Protein AF-A0A839IMC5-F1 (afdb_monomer_lite)

Secondary structure (DSSP, 8-state):
----SSGGG------------S----TTS--HHHHHHHHHHHHHHHHH-HHHHTTTEEEEEETTTTEEEEEE-HHHHHHHTT-EEEEEEEETTT--EEEEEE-TT--HHHHHHHHHHHH-TTEEEEEEEEE--------TTSEEEEETT-SS-EEEEEEEETTEEEEEEEEEETTEEEEEEEETTEEEEEEEE---GGGTT---------SEE-GGG-EEEEE---TTT----EEE-SSSTT-EEE----

Radius of gyration: 22.49 Å; chains: 1; bounding box: 47×58×67 Å

Structure (mmCIF, N/CA/C/O backbone):
data_AF-A0A839IMC5-F1
#
_entry.id   AF-A0A839IMC5-F1
#
loop_
_atom_site.group_PDB
_atom_site.id
_atom_site.type_symbol
_atom_site.label_atom_id
_atom_site.label_alt_id
_atom_site.label_comp_id
_atom_site.label_asym_id
_atom_site.label_entity_id
_atom_site.label_seq_id
_atom_site.pdbx_PDB_ins_code
_atom_site.Cartn_x
_atom_site.Cartn_y
_atom_site.Cartn_z
_atom_site.occupancy
_atom_site.B_iso_or_equiv
_atom_site.auth_seq_id
_atom_site.auth_comp_id
_atom_site.auth_asym_id
_atom_site.auth_atom_id
_atom_site.pdbx_PDB_model_num
ATOM 1 N N . MET A 1 1 ? -22.308 -18.114 -29.300 1.00 33.62 1 MET A N 1
ATOM 2 C CA . MET A 1 1 ? -20.941 -1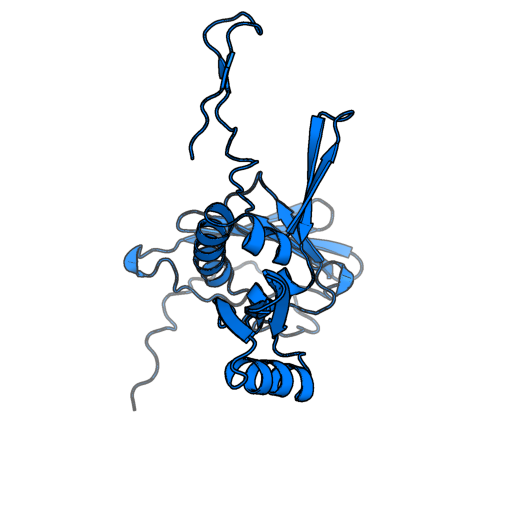8.238 -29.853 1.00 33.62 1 MET A CA 1
ATOM 3 C C . MET A 1 1 ? -20.652 -16.985 -30.654 1.00 33.62 1 MET A C 1
ATOM 5 O O . MET A 1 1 ? -21.381 -16.708 -31.593 1.00 33.62 1 MET A O 1
ATOM 9 N N . GLY A 1 2 ? -19.675 -16.196 -30.222 1.00 32.41 2 GLY A N 1
ATOM 10 C CA . GLY A 1 2 ? -19.349 -14.895 -30.806 1.00 32.41 2 GLY A CA 1
ATOM 11 C C . GLY A 1 2 ? -18.248 -14.230 -29.992 1.00 32.41 2 GLY A C 1
ATOM 12 O O . GLY A 1 2 ? -18.471 -13.192 -29.383 1.00 32.41 2 GLY A O 1
ATOM 13 N N . GLN A 1 3 ? -17.102 -14.908 -29.891 1.00 28.23 3 GLN A N 1
ATOM 14 C CA . GLN A 1 3 ? -15.867 -14.325 -29.379 1.00 28.23 3 GLN A CA 1
ATOM 15 C C . GLN A 1 3 ? -15.197 -13.482 -30.472 1.00 28.23 3 GLN A C 1
ATOM 17 O O . GLN A 1 3 ? -15.278 -13.811 -31.653 1.00 28.23 3 GLN A O 1
ATOM 22 N N . SER A 1 4 ? -14.453 -12.478 -30.009 1.00 32.91 4 SER A N 1
ATOM 23 C CA . SER A 1 4 ? -13.421 -11.709 -30.713 1.00 32.91 4 SER A CA 1
ATOM 24 C C . SER A 1 4 ? -13.867 -10.474 -31.507 1.00 32.91 4 SER A C 1
ATOM 26 O O . SER A 1 4 ? -14.148 -10.523 -32.700 1.00 32.91 4 SER A O 1
ATOM 28 N N . LYS A 1 5 ? -13.842 -9.328 -30.814 1.00 30.72 5 LYS A N 1
ATOM 29 C CA . LYS A 1 5 ? -13.652 -7.981 -31.389 1.00 30.72 5 LYS A CA 1
ATOM 30 C C . LYS A 1 5 ? -12.659 -7.131 -30.572 1.00 30.72 5 LYS A C 1
ATOM 32 O O . LYS A 1 5 ? -12.746 -5.911 -30.567 1.00 30.72 5 LYS A O 1
ATOM 37 N N . PHE A 1 6 ? -11.720 -7.770 -29.871 1.00 30.34 6 PHE A N 1
ATOM 38 C CA . PHE A 1 6 ? -10.707 -7.075 -29.057 1.00 30.34 6 PHE A CA 1
ATOM 39 C C . PHE A 1 6 ? -9.273 -7.192 -29.604 1.00 30.34 6 PHE A C 1
ATOM 41 O O . PHE A 1 6 ? -8.361 -6.608 -29.031 1.00 30.34 6 PHE A O 1
ATOM 48 N N . SER A 1 7 ? -9.061 -7.878 -30.733 1.00 31.58 7 SER A N 1
ATOM 49 C CA . SER A 1 7 ? -7.734 -8.042 -31.352 1.00 31.58 7 SER A CA 1
ATOM 50 C C . SER A 1 7 ? -7.239 -6.829 -32.151 1.00 31.58 7 SER A C 1
ATOM 52 O O . SER A 1 7 ? -6.056 -6.760 -32.464 1.00 31.58 7 SER A O 1
ATOM 54 N N . ASP A 1 8 ? -8.102 -5.859 -32.467 1.00 28.19 8 ASP A N 1
ATOM 55 C CA . ASP A 1 8 ? -7.800 -4.850 -33.499 1.00 28.19 8 ASP A CA 1
ATOM 56 C C . ASP A 1 8 ? -7.295 -3.499 -32.947 1.00 28.19 8 ASP A C 1
ATOM 58 O O . ASP A 1 8 ? -7.155 -2.535 -33.701 1.00 28.19 8 ASP A O 1
ATOM 62 N N . LEU A 1 9 ? -6.998 -3.395 -31.643 1.00 31.03 9 LEU A N 1
ATOM 63 C CA . LEU A 1 9 ? -6.559 -2.136 -31.010 1.00 31.03 9 LEU A CA 1
ATOM 64 C C . LEU A 1 9 ? -5.077 -2.066 -30.610 1.00 31.03 9 LEU A C 1
ATOM 66 O O . LEU A 1 9 ? -4.630 -1.010 -30.163 1.00 31.03 9 LEU A O 1
ATOM 70 N N . LEU A 1 10 ? -4.286 -3.113 -30.849 1.00 32.22 10 LEU A N 1
ATOM 71 C CA . LEU A 1 10 ? -2.836 -3.097 -30.630 1.00 32.22 10 LEU A CA 1
ATOM 72 C 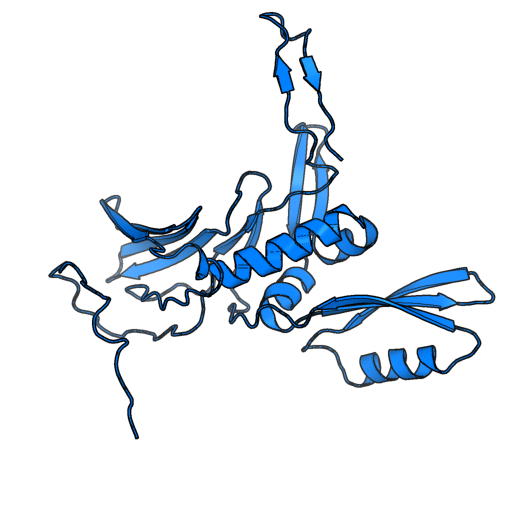C . LEU A 1 10 ? -2.097 -2.976 -31.968 1.00 32.22 10 LEU A C 1
ATOM 74 O O . LEU A 1 10 ? -1.642 -3.960 -32.546 1.00 32.22 10 LEU A O 1
ATOM 78 N N . LYS A 1 11 ? -1.948 -1.743 -32.468 1.00 28.73 11 LYS A N 1
ATOM 79 C CA . LYS A 1 11 ? -0.846 -1.439 -33.391 1.00 28.73 11 LYS A CA 1
ATOM 80 C C . LYS A 1 11 ? 0.437 -1.390 -32.565 1.00 28.73 11 LYS A C 1
ATOM 82 O O . LYS A 1 11 ? 0.772 -0.353 -32.004 1.00 28.73 11 LYS A O 1
ATOM 87 N N . ILE A 1 12 ? 1.100 -2.536 -32.462 1.00 36.19 12 ILE A N 1
ATOM 88 C CA . ILE A 1 12 ? 2.477 -2.647 -31.983 1.00 36.19 12 ILE A CA 1
ATOM 89 C C . ILE A 1 12 ? 3.350 -2.106 -33.119 1.00 36.19 12 ILE A C 1
ATOM 91 O O . ILE A 1 12 ? 3.417 -2.707 -34.193 1.00 36.19 12 ILE A O 1
ATOM 95 N N . GLU A 1 13 ? 3.943 -0.930 -32.925 1.00 31.28 13 GLU A N 1
ATOM 96 C CA . GLU A 1 13 ? 5.023 -0.470 -33.797 1.00 31.28 13 GLU A CA 1
ATOM 97 C C . GLU A 1 13 ? 6.270 -1.304 -33.489 1.00 31.28 13 GLU A C 1
ATOM 99 O O . GLU A 1 13 ? 6.659 -1.488 -32.339 1.00 31.28 13 GLU A O 1
ATOM 104 N N . ASN A 1 14 ? 6.815 -1.892 -34.549 1.00 34.06 14 ASN A N 1
ATOM 105 C CA . ASN A 1 14 ? 7.810 -2.951 -34.536 1.00 34.06 14 ASN A CA 1
ATOM 106 C C . ASN A 1 14 ? 9.177 -2.437 -34.040 1.00 34.06 14 ASN A C 1
ATOM 108 O O . ASN A 1 14 ? 9.794 -1.609 -34.711 1.00 34.06 14 ASN A O 1
ATOM 112 N N . THR A 1 15 ? 9.681 -2.957 -32.918 1.00 36.41 15 THR A N 1
ATOM 113 C CA . THR A 1 15 ? 11.102 -2.881 -32.538 1.00 36.41 15 THR A CA 1
ATOM 114 C C . THR A 1 15 ? 11.754 -4.241 -32.780 1.00 36.41 15 THR A C 1
ATOM 116 O O . THR A 1 15 ? 11.876 -5.087 -31.896 1.00 36.41 15 THR A O 1
ATOM 119 N N . ASP A 1 16 ? 12.161 -4.463 -34.030 1.00 36.78 16 ASP A N 1
ATOM 120 C CA . ASP A 1 16 ? 12.970 -5.615 -34.422 1.00 36.78 16 ASP A CA 1
ATOM 121 C C . ASP A 1 16 ? 14.317 -5.590 -33.670 1.00 36.78 16 ASP A C 1
ATOM 123 O O . ASP A 1 16 ? 15.117 -4.677 -33.881 1.00 36.78 16 ASP A O 1
ATOM 127 N N . ASN A 1 17 ? 14.547 -6.606 -32.821 1.00 35.69 17 ASN A N 1
ATOM 128 C CA . ASN A 1 17 ? 15.837 -7.181 -32.365 1.00 35.69 17 ASN A CA 1
ATOM 129 C C . ASN A 1 17 ? 15.937 -7.485 -30.858 1.00 35.69 17 ASN A C 1
ATOM 131 O O . ASN A 1 17 ? 16.966 -7.219 -30.240 1.00 35.69 17 ASN A O 1
ATOM 135 N N . VAL A 1 18 ? 14.946 -8.160 -30.271 1.00 35.19 18 VAL A N 1
ATOM 136 C CA . VAL A 1 18 ? 15.180 -8.917 -29.028 1.00 35.19 18 VAL A CA 1
ATOM 137 C C . VAL A 1 18 ? 14.667 -10.339 -29.220 1.00 35.19 18 VAL A C 1
ATOM 139 O O . VAL A 1 18 ? 13.465 -10.598 -29.245 1.00 35.19 18 VAL A O 1
ATOM 142 N N . LYS A 1 19 ? 15.592 -11.285 -29.416 1.00 29.61 19 LYS A N 1
ATOM 143 C CA . LYS A 1 19 ? 15.275 -12.716 -29.376 1.00 29.61 19 LYS A CA 1
ATOM 144 C C . LYS A 1 19 ? 15.065 -13.089 -27.912 1.00 29.61 19 LYS A C 1
ATOM 146 O O . LYS A 1 19 ? 16.025 -13.255 -27.173 1.00 29.61 19 LYS A O 1
ATOM 151 N N . VAL A 1 20 ? 13.802 -13.200 -27.516 1.00 32.47 20 VAL A N 1
ATOM 152 C CA . VAL A 1 20 ? 13.394 -13.639 -26.179 1.00 32.47 20 VAL A CA 1
ATOM 153 C C . VAL A 1 20 ? 13.804 -15.103 -25.996 1.00 32.47 20 VAL A C 1
ATOM 155 O O . VAL A 1 20 ? 13.207 -16.004 -26.586 1.00 32.47 20 VAL A O 1
ATOM 158 N N . VAL A 1 21 ? 14.855 -15.337 -25.213 1.00 30.34 21 VAL A N 1
ATOM 159 C CA . VAL A 1 21 ? 15.252 -16.661 -24.726 1.00 30.34 21 VAL A CA 1
ATOM 160 C C . VAL A 1 21 ? 14.803 -16.729 -23.267 1.00 30.34 21 VAL A C 1
ATOM 162 O O . VAL A 1 21 ? 15.265 -15.954 -22.443 1.00 30.34 21 VAL A O 1
ATOM 165 N N . GLU A 1 22 ? 13.837 -17.613 -23.005 1.00 29.77 22 GLU A N 1
ATOM 166 C CA . GLU A 1 22 ? 13.173 -17.860 -21.712 1.00 29.77 22 GLU A CA 1
ATOM 167 C C . GLU A 1 22 ? 12.416 -16.662 -21.106 1.00 29.77 22 GLU A C 1
ATOM 169 O O . GLU A 1 22 ? 12.862 -15.964 -20.201 1.00 29.77 22 GLU A O 1
ATOM 174 N N . ALA A 1 23 ? 11.181 -16.475 -21.583 1.00 33.16 23 ALA A N 1
ATOM 175 C CA . ALA A 1 23 ? 10.190 -15.617 -20.948 1.00 33.16 23 ALA A CA 1
ATOM 176 C C . ALA A 1 23 ? 9.664 -16.263 -19.653 1.00 33.16 23 ALA A C 1
ATOM 178 O O . ALA A 1 23 ? 8.874 -17.207 -19.703 1.00 33.16 23 ALA A O 1
ATOM 179 N N . TYR A 1 24 ? 10.015 -15.712 -18.492 1.00 38.50 24 TYR A N 1
ATOM 180 C CA . TYR A 1 24 ? 9.182 -15.888 -17.304 1.00 38.50 24 TYR A CA 1
ATOM 181 C C . TYR A 1 24 ? 7.893 -15.082 -17.517 1.00 38.50 24 TYR A C 1
ATOM 183 O O . TYR A 1 24 ? 7.904 -13.852 -17.544 1.00 38.50 24 TYR A O 1
ATOM 191 N N . SER A 1 25 ? 6.764 -15.764 -17.728 1.00 36.12 25 SER A N 1
ATOM 192 C CA . SER A 1 25 ? 5.469 -15.102 -17.902 1.00 36.12 25 SER A CA 1
ATOM 193 C C . SER A 1 25 ? 4.953 -14.584 -16.555 1.00 36.12 25 SER A C 1
ATOM 195 O O . SER A 1 25 ? 4.175 -15.254 -15.875 1.00 36.12 25 SER A O 1
ATOM 197 N N . TYR A 1 26 ? 5.345 -13.373 -16.167 1.00 45.16 26 TYR A N 1
ATOM 198 C CA . TYR A 1 26 ? 4.716 -12.635 -15.068 1.00 45.16 26 TYR A CA 1
ATOM 199 C C . TYR A 1 26 ? 3.381 -12.020 -15.513 1.00 45.16 26 TYR A C 1
ATOM 201 O O . TYR A 1 26 ? 3.160 -10.817 -15.416 1.00 45.16 26 TYR A O 1
ATOM 209 N N . SER A 1 27 ? 2.470 -12.863 -16.002 1.00 39.00 27 SER A N 1
ATOM 210 C CA . SER A 1 27 ? 1.209 -12.491 -16.662 1.00 39.00 27 SER A CA 1
ATOM 211 C C . SER A 1 27 ? 0.182 -11.755 -15.785 1.00 39.00 27 SER A C 1
ATOM 213 O O . SER A 1 27 ? -0.972 -11.689 -16.168 1.00 39.00 27 SER A O 1
ATOM 215 N N . ASN A 1 28 ? 0.525 -11.270 -14.583 1.00 46.66 28 ASN A N 1
ATOM 216 C CA . ASN A 1 28 ? -0.470 -10.742 -13.636 1.00 46.66 28 ASN A CA 1
ATOM 217 C C . ASN A 1 28 ? 0.031 -9.692 -12.618 1.00 46.66 28 ASN A C 1
ATOM 219 O O . ASN A 1 28 ? -0.722 -9.358 -11.703 1.00 46.66 28 ASN A O 1
ATOM 223 N N . ILE A 1 29 ? 1.276 -9.198 -12.675 1.00 44.69 29 ILE A N 1
ATOM 224 C CA . ILE A 1 29 ? 1.803 -8.409 -11.535 1.00 44.69 29 ILE A CA 1
ATOM 225 C C . ILE A 1 29 ? 1.201 -6.992 -11.452 1.00 44.69 29 ILE A C 1
ATOM 227 O O . ILE A 1 29 ? 1.118 -6.427 -10.362 1.00 44.69 29 ILE A O 1
ATOM 231 N N . VAL A 1 30 ? 0.730 -6.402 -12.556 1.00 52.91 30 VAL A N 1
ATOM 232 C CA . VAL A 1 30 ? 0.671 -4.934 -12.642 1.00 52.91 30 VAL A CA 1
ATOM 233 C C . VAL A 1 30 ? -0.675 -4.404 -13.133 1.00 52.91 30 VAL A C 1
ATOM 235 O O . VAL A 1 30 ? -0.807 -3.934 -14.257 1.00 52.91 30 VAL A O 1
ATOM 238 N N . ASN A 1 31 ? -1.682 -4.387 -12.258 1.00 60.44 31 ASN A N 1
ATOM 239 C CA . ASN A 1 31 ? -2.867 -3.554 -12.483 1.00 60.44 31 ASN A CA 1
ATOM 240 C C . ASN A 1 31 ? -2.648 -2.147 -11.900 1.00 60.44 31 ASN A C 1
ATOM 242 O O . ASN A 1 31 ? -3.317 -1.755 -10.946 1.00 60.44 31 ASN A O 1
ATOM 246 N N . ILE A 1 32 ? -1.675 -1.405 -12.443 1.00 60.31 32 ILE A N 1
ATOM 247 C CA . ILE A 1 32 ? -1.275 -0.074 -11.948 1.00 60.31 32 ILE A CA 1
ATOM 248 C C . ILE A 1 32 ? -2.453 0.909 -11.862 1.00 60.31 32 ILE A C 1
ATOM 250 O O . ILE A 1 32 ? -2.490 1.772 -10.985 1.00 60.31 32 ILE A O 1
ATOM 254 N N . GLU A 1 33 ? -3.461 0.765 -12.713 1.00 60.66 33 GLU A N 1
ATOM 255 C CA . GLU A 1 33 ? -4.634 1.627 -12.670 1.00 60.66 33 GLU A CA 1
ATOM 256 C C . GLU A 1 33 ? -5.601 1.261 -11.530 1.00 60.66 33 GLU A C 1
ATOM 258 O O . GLU A 1 33 ? -6.069 2.145 -10.806 1.00 60.66 33 GLU A O 1
ATOM 263 N N . ASN A 1 34 ? -5.844 -0.033 -11.291 1.00 64.50 34 ASN A N 1
ATOM 264 C CA . ASN A 1 34 ? -6.629 -0.469 -10.134 1.00 64.50 34 ASN A CA 1
ATOM 265 C C . ASN A 1 34 ? -5.920 -0.145 -8.815 1.00 64.50 34 ASN A C 1
ATOM 267 O O . ASN A 1 34 ? -6.584 0.255 -7.860 1.00 64.50 34 ASN A O 1
ATOM 271 N N . ILE A 1 35 ? -4.582 -0.244 -8.786 1.00 67.25 35 ILE A N 1
ATOM 272 C CA . ILE A 1 35 ? -3.756 0.266 -7.684 1.00 67.25 35 ILE A CA 1
ATOM 273 C C . ILE A 1 35 ? -4.120 1.711 -7.428 1.00 67.25 35 ILE A C 1
ATOM 275 O O . ILE A 1 35 ? -4.549 2.056 -6.340 1.00 67.25 35 ILE A O 1
ATOM 279 N N . THR A 1 36 ? -3.972 2.535 -8.459 1.00 68.12 36 THR A N 1
ATOM 280 C CA . THR A 1 36 ? -4.136 3.976 -8.381 1.00 68.12 36 THR A CA 1
ATOM 281 C C . THR A 1 36 ? -5.487 4.345 -7.775 1.00 68.12 36 THR A C 1
ATOM 283 O O . THR A 1 36 ? -5.540 5.042 -6.768 1.00 68.12 36 THR A O 1
ATOM 286 N N . ARG A 1 37 ? -6.590 3.835 -8.335 1.00 69.25 37 ARG A N 1
ATOM 287 C CA . ARG A 1 37 ? -7.943 4.176 -7.873 1.00 69.25 37 ARG A CA 1
ATOM 288 C C . ARG A 1 37 ? -8.199 3.722 -6.436 1.00 69.25 37 ARG A C 1
ATOM 290 O O . ARG A 1 37 ? -8.707 4.490 -5.624 1.00 69.25 37 ARG A O 1
ATOM 297 N N . THR A 1 38 ? -7.879 2.468 -6.149 1.00 71.12 38 THR A N 1
ATOM 298 C CA . THR A 1 38 ? -8.173 1.819 -4.865 1.00 71.12 38 THR A CA 1
ATOM 299 C C . THR A 1 38 ? -7.296 2.417 -3.765 1.00 71.12 38 THR A C 1
ATOM 301 O O . THR A 1 38 ? -7.761 2.699 -2.665 1.00 71.12 38 THR A O 1
ATOM 304 N N . TRP A 1 39 ? -6.049 2.732 -4.101 1.00 74.88 39 TRP A N 1
ATOM 305 C CA . TRP A 1 39 ? -5.132 3.443 -3.232 1.00 74.88 39 TRP A CA 1
ATOM 306 C C . TRP A 1 39 ? -5.565 4.887 -2.972 1.00 74.88 39 TRP A C 1
ATOM 308 O O . TRP A 1 39 ? -5.574 5.299 -1.821 1.00 74.88 39 TRP A O 1
ATOM 318 N N . PHE A 1 40 ? -6.018 5.642 -3.979 1.00 73.31 40 PHE A N 1
ATOM 319 C CA . PHE A 1 40 ? -6.558 6.990 -3.749 1.00 73.31 40 PHE A CA 1
ATOM 320 C C . PHE A 1 40 ? -7.748 6.989 -2.786 1.00 73.31 40 PHE A C 1
ATOM 322 O O . PHE A 1 40 ? -7.828 7.845 -1.911 1.00 73.31 40 PHE A O 1
ATOM 329 N N . GLN A 1 41 ? -8.654 6.016 -2.911 1.00 74.56 41 GLN A N 1
ATOM 330 C CA . GLN A 1 41 ? -9.768 5.867 -1.970 1.00 74.56 41 GLN A CA 1
ATOM 331 C C . GLN A 1 41 ? -9.281 5.583 -0.545 1.00 74.56 41 GLN A C 1
ATOM 333 O O . GLN A 1 41 ? -9.833 6.127 0.409 1.00 74.56 41 GLN A O 1
ATOM 338 N N . LEU A 1 42 ? -8.231 4.771 -0.395 1.00 75.50 42 LEU A N 1
ATOM 339 C CA . LEU A 1 42 ? -7.588 4.583 0.900 1.00 75.50 42 LEU A CA 1
ATOM 340 C C . LEU A 1 42 ? -6.979 5.883 1.410 1.00 75.50 42 LEU A C 1
ATOM 342 O O . LEU A 1 42 ? -7.218 6.214 2.560 1.00 75.50 42 LEU A O 1
ATOM 346 N N . MET A 1 43 ? -6.244 6.631 0.588 1.00 76.88 43 MET A N 1
ATOM 347 C CA . MET A 1 43 ? -5.611 7.880 1.019 1.00 76.88 43 MET A CA 1
ATOM 348 C C . MET A 1 43 ? -6.622 8.871 1.606 1.00 76.88 43 MET A C 1
ATOM 350 O O . MET A 1 43 ? -6.336 9.479 2.633 1.00 76.88 43 MET A O 1
ATOM 354 N N . VAL A 1 44 ? -7.827 8.962 1.031 1.00 75.06 44 VAL A N 1
ATOM 355 C CA . VAL A 1 44 ? -8.934 9.745 1.610 1.00 75.06 44 VAL A CA 1
ATOM 356 C C . VAL A 1 44 ? -9.298 9.229 3.007 1.00 75.06 44 VAL A C 1
ATOM 358 O O . VAL A 1 44 ? -9.283 9.994 3.967 1.00 75.06 44 VAL A O 1
ATOM 361 N N . ASN A 1 45 ? -9.519 7.921 3.160 1.00 75.31 45 ASN A N 1
ATOM 362 C CA . ASN A 1 45 ? -9.851 7.324 4.460 1.00 75.31 45 ASN A CA 1
ATOM 363 C C . ASN A 1 45 ? -8.715 7.470 5.498 1.00 75.31 45 ASN A C 1
ATOM 365 O O . ASN A 1 45 ? -8.973 7.658 6.687 1.00 75.31 45 ASN A O 1
ATOM 369 N N . LEU A 1 46 ? -7.451 7.381 5.070 1.00 78.44 46 LEU A N 1
ATOM 370 C CA . LEU A 1 46 ? -6.276 7.563 5.932 1.00 78.44 46 LEU A CA 1
ATOM 371 C C . LEU A 1 46 ? -6.104 9.021 6.366 1.00 78.44 46 LEU A C 1
ATOM 373 O O . LEU A 1 46 ? -5.602 9.283 7.462 1.00 78.44 46 LEU A O 1
ATOM 377 N N . ASN A 1 47 ? -6.521 9.963 5.522 1.00 74.88 47 ASN A N 1
ATOM 378 C CA . ASN A 1 47 ? -6.563 11.379 5.859 1.00 74.88 47 ASN A CA 1
ATOM 379 C C . ASN A 1 47 ? -7.616 11.689 6.914 1.00 74.88 47 ASN A C 1
ATOM 381 O O . ASN A 1 47 ? -7.340 12.435 7.851 1.00 74.88 47 ASN A O 1
ATOM 385 N N . GLU A 1 48 ? -8.784 11.063 6.810 1.00 80.00 48 GLU A N 1
ATOM 386 C CA . GLU A 1 48 ? -9.881 11.266 7.754 1.00 80.00 48 GLU A CA 1
ATOM 387 C C . GLU A 1 48 ? -9.617 10.636 9.133 1.00 80.00 48 GLU A C 1
ATOM 389 O O . GLU A 1 48 ? -10.191 11.073 10.131 1.00 80.00 48 GLU A O 1
ATOM 394 N N . SER A 1 49 ? -8.734 9.631 9.225 1.00 85.00 49 SER A N 1
ATOM 395 C CA . SER A 1 49 ? -8.449 8.932 10.482 1.00 85.00 49 SER A CA 1
ATOM 396 C C . SER A 1 49 ? -6.958 8.621 10.680 1.00 85.00 49 SER A C 1
ATOM 398 O O . SER A 1 49 ? -6.465 7.588 10.211 1.00 85.00 49 SER A O 1
ATOM 400 N N . PRO A 1 50 ? -6.234 9.433 11.482 1.00 83.62 50 PRO A N 1
ATOM 401 C CA . PRO A 1 50 ? -4.843 9.157 11.857 1.00 83.62 50 PRO A CA 1
ATOM 402 C C . PRO A 1 50 ? -4.648 7.784 12.514 1.00 83.62 50 PRO A C 1
ATOM 404 O O . PRO A 1 50 ? -3.607 7.153 12.345 1.00 83.62 50 PRO A O 1
ATOM 407 N N . LYS A 1 51 ? -5.665 7.292 13.235 1.00 87.31 51 LYS A N 1
ATOM 408 C CA . LYS A 1 51 ? -5.644 5.962 13.854 1.00 87.31 51 LYS A CA 1
ATOM 409 C C . LYS A 1 51 ? -5.663 4.846 12.816 1.00 87.31 51 LYS A C 1
ATOM 411 O O . LYS A 1 51 ? -4.950 3.866 12.970 1.00 87.31 51 LYS A O 1
ATOM 416 N N . VAL A 1 52 ? -6.469 4.977 11.764 1.00 87.62 52 VAL A N 1
ATOM 417 C CA . VAL A 1 52 ? -6.459 4.012 10.657 1.00 87.62 52 VAL A CA 1
ATOM 418 C C . VAL A 1 52 ? -5.130 4.104 9.910 1.00 87.62 52 VAL A C 1
ATOM 420 O O . VAL A 1 52 ? -4.543 3.083 9.565 1.00 87.62 52 VAL A O 1
ATOM 423 N N . ARG A 1 53 ? -4.610 5.320 9.728 1.00 88.00 53 ARG A N 1
ATOM 424 C CA . ARG A 1 53 ? -3.340 5.573 9.045 1.00 88.00 53 ARG A CA 1
ATOM 425 C C . ARG A 1 53 ? -2.149 4.846 9.652 1.00 88.00 53 ARG A C 1
ATOM 427 O O . ARG A 1 53 ? -1.363 4.271 8.902 1.00 88.00 53 ARG A O 1
ATOM 434 N N . SER A 1 54 ? -2.057 4.782 10.980 1.00 91.12 54 SER A N 1
ATOM 435 C CA . SER A 1 54 ? -0.949 4.093 11.654 1.00 91.12 54 SER A CA 1
ATOM 436 C C . SER A 1 54 ? -0.910 2.582 11.400 1.00 91.12 54 SER A C 1
ATOM 438 O O . SER A 1 54 ? 0.110 1.953 11.661 1.00 91.12 54 SER A O 1
ATOM 440 N N . PHE A 1 55 ? -1.982 1.979 10.871 1.00 92.81 55 PHE A N 1
ATOM 441 C CA . PHE A 1 55 ? -1.932 0.592 10.410 1.00 92.81 55 PHE A CA 1
ATOM 442 C C . PHE A 1 55 ? -1.233 0.444 9.063 1.00 92.81 55 PHE A C 1
ATOM 444 O O . PHE A 1 55 ? -0.765 -0.645 8.779 1.00 92.81 55 PHE A O 1
ATOM 451 N N . PHE A 1 56 ? -1.132 1.483 8.235 1.00 91.12 56 PHE A N 1
ATOM 452 C CA . PHE A 1 56 ? -0.619 1.383 6.861 1.00 91.12 56 PHE A CA 1
ATOM 453 C C . PHE A 1 56 ? 0.696 2.120 6.633 1.00 91.12 56 PHE A C 1
ATOM 455 O O . PHE A 1 56 ? 1.348 1.891 5.615 1.00 91.12 56 PHE A O 1
ATOM 462 N N . ALA A 1 57 ? 1.088 3.004 7.545 1.00 91.44 57 ALA A N 1
ATOM 463 C CA . ALA A 1 57 ? 2.331 3.743 7.440 1.00 91.44 57 ALA A CA 1
ATOM 464 C C . ALA A 1 57 ? 2.929 4.014 8.821 1.00 91.44 57 ALA A C 1
ATOM 466 O O . ALA A 1 57 ? 2.229 4.425 9.747 1.00 91.44 57 ALA A O 1
ATOM 467 N N . ASN A 1 58 ? 4.243 3.838 8.925 1.00 91.44 58 ASN A N 1
ATOM 468 C CA . ASN A 1 58 ? 5.037 4.397 10.005 1.00 91.44 58 ASN A CA 1
ATOM 469 C C . ASN A 1 58 ? 5.547 5.766 9.555 1.00 91.44 58 ASN A C 1
ATOM 471 O O . ASN A 1 58 ? 6.291 5.858 8.576 1.00 91.44 58 ASN A O 1
ATOM 475 N N . GLU A 1 59 ? 5.147 6.810 10.274 1.00 88.44 59 GLU A N 1
ATOM 476 C CA . GLU A 1 59 ? 5.547 8.195 10.031 1.00 88.44 59 GLU A CA 1
ATOM 477 C C . GLU A 1 59 ? 6.509 8.636 11.137 1.00 88.44 59 GLU A C 1
ATOM 479 O O . GLU A 1 59 ? 6.189 8.528 12.323 1.00 88.44 59 GLU A O 1
ATOM 484 N N . SER A 1 60 ? 7.677 9.158 10.771 1.00 87.44 60 SER A N 1
ATOM 485 C CA . SER A 1 60 ? 8.585 9.809 11.714 1.00 87.44 60 SER A CA 1
ATOM 486 C C . SER A 1 60 ? 9.099 11.125 11.148 1.00 87.44 60 SER A C 1
ATOM 488 O O . SER A 1 60 ? 9.405 11.231 9.964 1.00 87.44 60 SER A O 1
ATOM 490 N N . TYR A 1 61 ? 9.177 12.144 12.000 1.00 83.19 61 TYR A N 1
ATOM 491 C CA . TYR A 1 61 ? 9.757 13.433 11.648 1.00 83.19 61 TYR A CA 1
ATOM 492 C C . TYR A 1 61 ? 11.142 13.548 12.271 1.00 83.19 61 TYR A C 1
ATOM 494 O O . TYR A 1 61 ? 11.288 13.443 13.491 1.00 83.19 61 TYR A O 1
ATOM 502 N N . ASP A 1 62 ? 12.149 13.766 11.435 1.00 82.56 62 ASP A N 1
ATOM 503 C CA . ASP A 1 62 ? 13.497 14.092 11.868 1.00 82.56 62 ASP A CA 1
ATOM 504 C C . ASP A 1 62 ? 13.660 15.616 11.905 1.00 82.56 62 ASP A C 1
ATOM 506 O O . ASP A 1 62 ? 13.678 16.297 10.878 1.00 82.56 62 ASP A O 1
ATOM 510 N N . ALA A 1 63 ? 13.775 16.150 13.121 1.00 81.19 63 ALA A N 1
ATOM 511 C CA . ALA A 1 63 ? 13.911 17.580 13.358 1.00 81.19 63 ALA A CA 1
ATOM 512 C C . ALA A 1 63 ? 15.269 18.145 12.910 1.00 81.19 63 ALA A C 1
ATOM 514 O O . ALA A 1 63 ? 15.348 19.343 12.648 1.00 81.19 63 ALA A O 1
ATOM 515 N N . GLU A 1 64 ? 16.319 17.321 12.817 1.00 84.31 64 GLU A N 1
ATOM 516 C CA . GLU A 1 64 ? 17.654 17.772 12.405 1.00 84.31 64 GLU A CA 1
ATOM 517 C C . GLU A 1 64 ? 17.733 17.955 10.890 1.00 84.31 64 GLU A C 1
ATOM 519 O O . GLU A 1 64 ? 18.244 18.967 10.411 1.00 84.31 64 GLU A O 1
ATOM 524 N N . SER A 1 65 ? 17.187 17.002 10.129 1.00 84.06 65 SER A N 1
ATOM 525 C CA . SER A 1 65 ? 17.094 17.110 8.668 1.00 84.06 65 SER A CA 1
ATOM 526 C C . SER A 1 65 ? 15.880 17.909 8.188 1.00 84.06 65 SER A C 1
ATOM 528 O O . SER A 1 65 ? 15.813 18.269 7.012 1.00 84.06 65 SER A O 1
ATOM 530 N N . GLY A 1 66 ? 14.919 18.190 9.073 1.00 78.81 66 GLY A N 1
ATOM 531 C CA . GLY A 1 66 ? 13.659 18.844 8.724 1.00 78.81 66 GLY A CA 1
ATOM 532 C C . GLY A 1 66 ? 12.814 18.009 7.761 1.00 78.81 66 GLY A C 1
ATOM 533 O O . GLY A 1 66 ? 12.090 18.566 6.935 1.00 78.81 66 GLY A O 1
ATOM 534 N N . SER A 1 67 ? 12.947 16.681 7.821 1.00 78.62 67 SER A N 1
ATOM 535 C CA . SER A 1 67 ? 12.354 15.766 6.851 1.00 78.62 67 SER A CA 1
ATOM 536 C C . SER A 1 67 ? 11.484 14.708 7.518 1.00 78.62 67 SER A C 1
ATOM 538 O O . SER A 1 67 ? 11.731 14.257 8.636 1.00 78.62 67 SER A O 1
ATOM 540 N N . TRP A 1 68 ? 10.427 14.321 6.815 1.00 77.88 68 TRP A N 1
ATOM 541 C CA . TRP A 1 68 ? 9.583 13.201 7.197 1.00 77.88 68 TRP A CA 1
ATOM 542 C C . TRP A 1 68 ? 10.085 11.923 6.530 1.00 77.88 68 TRP A C 1
ATOM 544 O O . TRP A 1 68 ? 10.340 11.901 5.326 1.00 77.88 68 TRP A O 1
ATOM 554 N N . SER A 1 69 ? 10.147 10.847 7.303 1.00 84.62 69 SER A N 1
ATOM 555 C CA . SER A 1 69 ? 10.311 9.488 6.811 1.00 84.62 69 SER A CA 1
ATOM 556 C C . SER A 1 69 ? 8.976 8.760 6.906 1.00 84.62 69 SER A C 1
ATOM 558 O O . SER A 1 69 ? 8.322 8.765 7.952 1.00 84.62 69 SER A O 1
ATOM 560 N N . VAL A 1 70 ? 8.567 8.144 5.799 1.00 88.12 70 VAL A N 1
ATOM 561 C CA . VAL A 1 70 ? 7.355 7.330 5.725 1.00 88.12 70 VAL A CA 1
ATOM 562 C C . VAL A 1 70 ? 7.736 5.957 5.209 1.00 88.12 70 VAL A C 1
ATOM 564 O O . VAL A 1 70 ? 8.330 5.825 4.141 1.00 88.12 70 VAL A O 1
ATOM 567 N N . THR A 1 71 ? 7.384 4.923 5.964 1.00 91.31 71 THR A N 1
ATOM 568 C CA . THR A 1 71 ? 7.602 3.534 5.549 1.00 91.31 71 THR A CA 1
ATOM 569 C C . THR A 1 71 ? 6.299 2.748 5.632 1.00 91.31 71 THR A C 1
ATOM 571 O O . THR A 1 71 ? 5.517 2.969 6.559 1.00 91.31 71 THR A O 1
ATOM 574 N N . PRO A 1 72 ? 6.021 1.851 4.672 1.00 92.56 72 PRO A N 1
ATOM 575 C CA . PRO A 1 72 ? 4.837 1.008 4.740 1.00 92.56 72 PRO A CA 1
ATOM 576 C C . PRO A 1 72 ? 4.945 0.007 5.893 1.00 92.56 72 PRO A C 1
ATOM 578 O O . PRO A 1 72 ? 6.039 -0.376 6.309 1.00 92.56 72 PRO A O 1
ATOM 581 N N . THR A 1 73 ? 3.796 -0.440 6.383 1.00 93.12 73 THR A N 1
ATOM 582 C CA . THR A 1 73 ? 3.692 -1.573 7.307 1.00 93.12 73 THR A CA 1
ATOM 583 C C . THR A 1 73 ? 3.440 -2.865 6.522 1.00 93.12 73 THR A C 1
ATOM 585 O O . THR A 1 73 ? 3.210 -2.857 5.308 1.00 93.12 73 THR A O 1
ATOM 588 N N . ASP A 1 74 ? 3.381 -3.993 7.225 1.00 89.00 74 ASP A N 1
ATOM 589 C CA . ASP A 1 74 ? 2.977 -5.266 6.620 1.00 89.00 74 ASP A CA 1
ATOM 590 C C . ASP A 1 74 ? 1.523 -5.235 6.104 1.00 89.00 74 ASP A C 1
ATOM 592 O O . ASP A 1 74 ? 1.180 -5.899 5.119 1.00 89.00 74 ASP A O 1
ATOM 596 N N . TYR A 1 75 ? 0.655 -4.410 6.701 1.00 91.94 75 TYR A N 1
ATOM 597 C CA 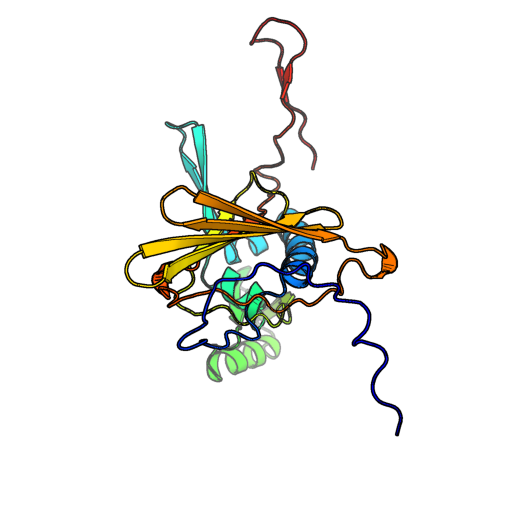. TYR A 1 75 ? -0.740 -4.283 6.275 1.00 91.94 75 TYR A CA 1
ATOM 598 C C . TYR A 1 75 ? -0.901 -3.488 4.975 1.00 91.94 75 TYR A C 1
ATOM 600 O O . TYR A 1 75 ? -1.879 -3.702 4.258 1.00 91.94 75 TYR A O 1
ATOM 608 N N . THR A 1 76 ? 0.064 -2.638 4.603 1.00 90.50 76 THR A N 1
ATOM 609 C CA . THR A 1 76 ? 0.071 -1.955 3.296 1.00 90.50 76 THR A CA 1
ATOM 610 C C . THR A 1 76 ? 0.056 -2.956 2.148 1.00 90.50 76 THR A C 1
ATOM 612 O O . THR A 1 76 ? -0.660 -2.772 1.165 1.00 90.50 76 THR A O 1
ATOM 615 N N . ARG A 1 77 ? 0.813 -4.052 2.273 1.00 88.81 77 ARG A N 1
ATOM 616 C CA . ARG A 1 77 ? 0.813 -5.111 1.262 1.00 88.81 77 ARG A CA 1
ATOM 617 C C . ARG A 1 77 ? -0.536 -5.809 1.199 1.00 88.81 77 ARG A C 1
ATOM 619 O O . ARG A 1 77 ? -1.086 -5.918 0.111 1.00 88.81 77 ARG A O 1
ATOM 626 N N . ASN A 1 78 ? -1.065 -6.226 2.350 1.00 89.94 78 ASN A N 1
ATOM 627 C CA . ASN A 1 78 ? -2.363 -6.896 2.438 1.00 89.94 78 ASN A CA 1
ATOM 628 C C . ASN A 1 78 ? -3.474 -6.047 1.817 1.00 89.94 78 ASN A C 1
ATOM 630 O O . ASN A 1 78 ? -4.268 -6.547 1.028 1.00 89.94 78 ASN A O 1
ATOM 634 N N . PHE A 1 79 ? -3.465 -4.737 2.057 1.00 87.00 79 PHE A N 1
ATOM 635 C CA . PHE A 1 79 ? -4.366 -3.807 1.387 1.00 87.00 79 PHE A CA 1
ATOM 636 C C . PHE A 1 79 ? -4.283 -3.878 -0.146 1.00 87.00 79 PHE A C 1
ATOM 638 O O . PHE A 1 79 ? -5.310 -3.898 -0.824 1.00 87.00 79 PHE A O 1
ATOM 645 N N . LEU A 1 80 ? -3.073 -3.912 -0.705 1.00 82.00 80 LEU A N 1
ATOM 646 C CA . LEU A 1 80 ? -2.868 -3.980 -2.152 1.00 82.00 80 LEU A CA 1
ATOM 647 C C . LEU A 1 80 ? -3.230 -5.361 -2.724 1.00 82.00 80 LEU A C 1
ATOM 649 O O . LEU A 1 80 ? -3.666 -5.463 -3.871 1.00 82.00 80 LEU A O 1
ATOM 653 N N . THR A 1 81 ? -3.083 -6.425 -1.936 1.00 83.06 81 THR A N 1
ATOM 654 C CA . THR A 1 81 ? -3.296 -7.804 -2.379 1.00 83.06 81 THR A CA 1
ATOM 655 C C . THR A 1 81 ? -4.683 -8.321 -1.999 1.00 83.06 81 THR A C 1
ATOM 657 O O . THR A 1 81 ? -5.616 -8.225 -2.798 1.00 83.06 81 THR A O 1
ATOM 660 N N . SER A 1 82 ? -4.818 -8.871 -0.798 1.00 84.75 82 SER A N 1
ATOM 661 C CA . SER A 1 82 ? -5.895 -9.767 -0.366 1.00 84.75 82 SER A CA 1
ATOM 662 C C . SER A 1 82 ? -6.946 -9.101 0.527 1.00 84.75 82 SER A C 1
ATOM 664 O O . SER A 1 82 ? -8.001 -9.674 0.780 1.00 84.75 82 SER A O 1
ATOM 666 N N . GLY A 1 83 ? -6.692 -7.867 0.954 1.00 89.56 83 GLY A N 1
ATOM 667 C CA . GLY A 1 83 ? -7.560 -7.096 1.826 1.00 89.56 83 GLY A CA 1
ATOM 668 C C . GLY A 1 83 ? -7.128 -7.115 3.284 1.00 89.56 83 GLY A C 1
ATOM 669 O O . GLY A 1 83 ? -6.199 -7.804 3.696 1.00 89.56 83 GLY A O 1
ATOM 670 N N . VAL A 1 84 ? -7.806 -6.285 4.067 1.00 93.38 84 VAL A N 1
ATOM 671 C CA . VAL A 1 84 ? -7.569 -6.135 5.499 1.00 93.38 84 VAL A CA 1
ATOM 672 C C . VAL A 1 84 ? -8.852 -5.676 6.176 1.00 93.38 84 VAL A C 1
ATOM 674 O O . VAL A 1 84 ? -9.597 -4.846 5.644 1.00 93.38 84 VAL A O 1
ATOM 677 N N . VAL A 1 85 ? -9.117 -6.208 7.363 1.00 94.69 85 VAL A N 1
ATOM 678 C CA . VAL A 1 85 ? -10.200 -5.752 8.232 1.00 94.69 85 VAL A CA 1
ATOM 679 C C . VAL A 1 85 ? -9.605 -5.362 9.572 1.00 94.69 85 VAL A C 1
ATOM 681 O O . VAL A 1 85 ? -8.886 -6.145 10.181 1.00 94.69 85 VAL A O 1
ATOM 684 N N . ILE A 1 86 ? -9.890 -4.148 10.027 1.00 94.81 86 ILE A N 1
ATOM 685 C CA . ILE A 1 86 ? -9.379 -3.622 11.292 1.00 94.81 86 ILE A CA 1
ATOM 686 C C . ILE A 1 86 ? -10.569 -3.439 12.220 1.00 94.81 86 ILE A C 1
ATOM 688 O O . ILE A 1 86 ? -11.457 -2.633 11.938 1.00 94.81 86 ILE A O 1
ATOM 692 N N . TYR A 1 87 ? -10.571 -4.173 13.325 1.00 96.00 87 TYR A N 1
ATOM 693 C CA . TYR A 1 87 ? -11.541 -4.033 14.398 1.00 96.00 87 TYR A CA 1
ATOM 694 C C . TYR A 1 87 ? -10.950 -3.228 15.545 1.00 96.00 87 TYR A C 1
ATOM 696 O O . TYR A 1 87 ? -9.793 -3.405 15.927 1.00 96.00 87 TYR A O 1
ATOM 704 N N . GLU A 1 88 ? -11.773 -2.368 16.118 1.00 96.06 88 GLU A N 1
ATOM 705 C CA . GLU A 1 88 ? -11.578 -1.784 17.429 1.00 96.06 88 GLU A CA 1
ATOM 706 C C . GLU A 1 88 ? -12.426 -2.555 18.431 1.00 96.06 88 GLU A C 1
ATOM 708 O O . GLU A 1 88 ? -13.612 -2.782 18.200 1.00 96.06 88 GLU A O 1
ATOM 713 N N . VAL A 1 89 ? -11.799 -2.975 19.523 1.00 97.12 89 VAL A N 1
ATOM 714 C CA . VAL A 1 89 ? -12.462 -3.657 20.627 1.00 97.12 89 VAL A CA 1
ATOM 715 C C . VAL A 1 89 ? -12.307 -2.796 21.866 1.00 97.12 89 VAL A C 1
ATOM 717 O O . VAL A 1 89 ? -11.182 -2.564 22.321 1.00 97.12 89 VAL A O 1
ATOM 720 N N . THR A 1 90 ? -13.433 -2.365 22.415 1.00 97.69 90 THR A N 1
ATOM 721 C CA . THR A 1 90 ? -13.510 -1.572 23.639 1.00 97.69 90 THR A CA 1
ATOM 722 C C . THR A 1 90 ? -14.113 -2.420 24.747 1.00 97.69 90 THR A C 1
ATOM 724 O O . THR A 1 90 ? -15.211 -2.949 24.615 1.00 97.69 90 THR A O 1
ATOM 727 N N . GLU A 1 91 ? -13.391 -2.570 25.849 1.00 97.06 91 GLU A N 1
ATOM 728 C CA . GLU A 1 91 ? -13.889 -3.226 27.057 1.00 97.06 91 GLU A CA 1
ATOM 729 C C . GLU A 1 91 ? -14.794 -2.251 27.825 1.00 97.06 91 GLU A C 1
ATOM 731 O O . GLU A 1 91 ? -14.355 -1.167 28.211 1.00 97.06 91 GLU A O 1
ATOM 736 N N . VAL A 1 92 ? -16.061 -2.617 28.037 1.00 95.50 92 VAL A N 1
ATOM 737 C CA . VAL A 1 92 ? -17.122 -1.701 28.499 1.00 95.50 92 VAL A CA 1
ATOM 738 C C . VAL A 1 92 ? -16.847 -1.153 29.901 1.00 95.50 92 VAL A C 1
ATOM 740 O O . VAL A 1 92 ? -17.044 0.034 30.149 1.00 95.50 92 VAL A O 1
ATOM 743 N N . GLU A 1 93 ? -16.375 -1.994 30.824 1.00 94.25 93 GLU A N 1
ATOM 744 C CA . GLU A 1 93 ? -16.140 -1.576 32.212 1.00 94.25 93 GLU A CA 1
ATOM 745 C C . GLU A 1 93 ? -14.874 -0.727 32.370 1.00 94.25 93 GLU A C 1
ATOM 747 O O . GLU A 1 93 ? -14.867 0.256 33.111 1.00 94.25 93 GLU A O 1
ATOM 752 N N . SER A 1 94 ? -13.790 -1.112 31.691 1.00 95.50 94 SER A N 1
ATOM 753 C CA . SER A 1 94 ? -12.482 -0.466 31.843 1.00 95.50 94 SER A CA 1
ATOM 754 C C . SER A 1 94 ? -12.271 0.697 30.870 1.00 95.50 94 SER A C 1
ATOM 756 O O . SER A 1 94 ? -11.368 1.511 31.072 1.00 95.50 94 SER A O 1
ATOM 758 N N . GLY A 1 95 ? -13.065 0.765 29.796 1.00 94.56 95 GLY A N 1
ATOM 759 C CA . GLY A 1 95 ? -12.857 1.667 28.664 1.00 94.56 95 GLY A CA 1
ATOM 760 C C . GLY A 1 95 ? -11.582 1.363 27.874 1.00 94.56 95 GLY A C 1
ATOM 761 O O . GLY A 1 95 ? -11.148 2.183 27.063 1.00 94.56 95 GLY A O 1
ATOM 762 N N . ARG A 1 96 ? -10.927 0.221 28.124 1.00 96.12 96 ARG A N 1
ATOM 763 C CA . ARG A 1 96 ? -9.676 -0.136 27.457 1.00 96.12 96 ARG A CA 1
ATOM 764 C C . ARG A 1 96 ? -9.955 -0.488 26.004 1.00 96.12 96 ARG A C 1
ATOM 766 O O . ARG A 1 96 ? -10.750 -1.377 25.714 1.00 96.12 96 ARG A O 1
ATOM 773 N N . VAL A 1 97 ? -9.226 0.169 25.109 1.00 95.62 97 VAL A N 1
ATOM 774 C CA . VAL A 1 97 ? -9.333 -0.029 23.665 1.00 95.62 97 VAL A CA 1
ATOM 775 C C . VAL A 1 97 ? -8.132 -0.819 23.162 1.00 95.62 97 VAL A C 1
ATOM 777 O O . VAL A 1 97 ? -6.986 -0.491 23.478 1.00 95.62 97 VAL A O 1
ATOM 780 N N . ARG A 1 98 ? -8.384 -1.836 22.342 1.00 95.44 98 ARG A N 1
ATOM 781 C CA . ARG A 1 98 ? -7.363 -2.522 21.542 1.00 95.44 98 ARG A CA 1
ATOM 782 C C . ARG A 1 98 ? -7.839 -2.692 20.106 1.00 95.44 98 ARG A C 1
ATOM 784 O O . ARG A 1 98 ? -9.013 -2.491 19.809 1.00 95.44 98 ARG A O 1
ATOM 791 N N . SER A 1 99 ? -6.929 -3.080 19.222 1.00 95.50 99 SER A N 1
ATOM 792 C CA . SER A 1 99 ? -7.252 -3.332 17.821 1.00 95.50 99 SER A CA 1
ATOM 793 C C . SER A 1 99 ? -6.880 -4.751 17.427 1.00 95.50 99 SER A C 1
ATOM 795 O O . SER A 1 99 ? -5.846 -5.257 17.859 1.00 95.50 99 SER A O 1
ATOM 797 N N . ILE A 1 100 ? -7.732 -5.370 16.615 1.00 95.44 100 ILE A N 1
ATOM 798 C CA . ILE A 1 100 ? -7.515 -6.690 16.018 1.00 95.44 100 ILE A CA 1
ATOM 799 C C . ILE A 1 100 ? -7.512 -6.494 14.507 1.00 95.44 100 ILE A C 1
ATOM 801 O O . ILE A 1 100 ? -8.434 -5.888 13.960 1.00 95.44 100 ILE A O 1
ATOM 805 N N . VAL A 1 101 ? -6.467 -6.972 13.837 1.00 95.56 101 VAL A N 1
ATOM 806 C CA . VAL A 1 101 ? -6.315 -6.837 12.387 1.00 95.56 101 VAL A CA 1
ATOM 807 C C . VAL A 1 101 ? -6.399 -8.219 11.769 1.00 95.56 101 VAL A C 1
ATOM 809 O O . VAL A 1 101 ? -5.612 -9.091 12.116 1.00 95.56 101 VAL A O 1
ATOM 812 N N . LEU A 1 102 ? -7.351 -8.406 10.860 1.00 95.62 102 LEU A N 1
ATOM 813 C CA . LEU A 1 102 ? -7.516 -9.640 10.108 1.00 95.62 102 LEU A CA 1
ATOM 814 C C . LEU A 1 102 ? -7.062 -9.433 8.665 1.00 95.62 102 LEU A C 1
ATOM 816 O O . LEU A 1 102 ? -7.454 -8.466 8.005 1.00 95.62 102 LEU A O 1
ATOM 820 N N . THR A 1 103 ? -6.252 -10.364 8.182 1.00 94.00 103 THR A N 1
ATOM 821 C CA . THR A 1 103 ? -5.750 -10.440 6.806 1.00 94.00 103 THR A CA 1
ATOM 822 C C . THR A 1 103 ? -5.965 -11.854 6.268 1.00 94.00 103 THR A C 1
ATOM 824 O O . THR A 1 103 ? -6.461 -12.721 6.979 1.00 94.00 103 THR A O 1
ATOM 827 N N . ASP A 1 104 ? -5.592 -12.105 5.017 1.00 89.00 104 ASP A N 1
ATOM 828 C CA . ASP A 1 104 ? -5.660 -13.452 4.423 1.00 89.00 104 ASP A CA 1
ATOM 829 C C . ASP A 1 104 ? -4.682 -14.449 5.069 1.00 89.00 104 ASP A C 1
ATOM 831 O O . ASP A 1 104 ? -4.901 -15.653 5.023 1.00 89.00 104 ASP A O 1
ATOM 835 N N . ASP A 1 105 ? -3.628 -13.946 5.720 1.00 87.88 105 ASP A N 1
ATOM 836 C CA . ASP A 1 105 ? -2.668 -14.759 6.474 1.00 87.88 105 ASP A CA 1
ATOM 837 C C . ASP A 1 105 ? -3.096 -14.969 7.949 1.00 87.88 105 ASP A C 1
ATOM 839 O O . ASP A 1 105 ? -2.364 -15.601 8.715 1.00 87.88 105 ASP A O 1
ATOM 843 N N . SER A 1 106 ? -4.252 -14.437 8.371 1.00 92.06 106 SER A N 1
ATOM 844 C CA . SER A 1 106 ? -4.738 -14.581 9.749 1.00 92.06 106 SER A CA 1
ATOM 845 C C . SER A 1 106 ? -5.158 -16.013 10.071 1.00 92.06 106 SER A C 1
ATOM 847 O O . SER A 1 106 ? -5.707 -16.735 9.240 1.00 92.06 106 SER A O 1
ATOM 849 N N . LEU A 1 107 ? -4.911 -16.423 11.311 1.00 91.50 107 LEU A N 1
ATOM 850 C CA . LEU A 1 107 ? -5.222 -17.762 11.800 1.00 91.50 107 LEU A CA 1
ATOM 851 C C . LEU A 1 107 ? -6.693 -17.853 12.226 1.00 91.50 107 LEU A C 1
ATOM 853 O O . LEU A 1 107 ? -7.256 -16.890 12.743 1.00 91.50 107 LEU A O 1
ATOM 857 N N . ASP A 1 108 ? -7.297 -19.040 12.099 1.00 91.25 108 ASP A N 1
ATOM 858 C CA . ASP A 1 108 ? -8.717 -19.267 12.436 1.00 91.25 108 ASP A CA 1
ATOM 859 C C . ASP A 1 108 ? -9.085 -18.774 13.847 1.00 91.25 108 ASP A C 1
ATOM 861 O O . ASP A 1 108 ? -10.144 -18.186 14.054 1.00 91.25 108 ASP A O 1
ATOM 865 N N . HIS A 1 109 ? -8.179 -18.931 14.817 1.00 90.00 109 HIS A N 1
ATOM 866 C CA . HIS A 1 109 ? -8.428 -18.496 16.192 1.00 90.00 109 HIS A CA 1
ATOM 867 C C . HIS A 1 109 ? -8.504 -16.968 16.355 1.00 90.00 109 HIS A C 1
ATOM 869 O O . HIS A 1 109 ? -9.159 -16.498 17.280 1.00 90.00 109 HIS A O 1
ATOM 875 N N . GLU A 1 110 ? -7.861 -16.187 15.480 1.00 90.00 110 GLU A N 1
ATOM 876 C CA . GLU A 1 110 ? -7.967 -14.720 15.479 1.00 90.00 110 GLU A CA 1
ATOM 877 C C . GLU A 1 110 ? -9.353 -14.286 14.981 1.00 90.00 110 GLU A C 1
ATOM 879 O O . GLU A 1 110 ? -9.944 -13.329 15.483 1.00 90.00 110 GLU A O 1
ATOM 884 N N . ILE A 1 111 ? -9.908 -15.032 14.022 1.00 91.62 111 ILE A N 1
ATOM 885 C CA . ILE A 1 111 ? -11.270 -14.833 13.519 1.00 91.62 111 ILE A CA 1
ATOM 886 C C . ILE A 1 111 ? -12.286 -15.206 14.612 1.00 91.62 111 ILE A C 1
ATOM 888 O O . ILE A 1 111 ? -13.206 -14.435 14.901 1.00 91.62 111 ILE A O 1
ATOM 892 N N . ASP A 1 112 ? -12.088 -16.354 15.266 1.00 93.94 112 ASP A N 1
ATOM 893 C CA . ASP A 1 112 ? -12.927 -16.816 16.377 1.00 93.94 112 ASP A CA 1
ATOM 894 C C . ASP A 1 112 ? -12.890 -15.856 17.576 1.00 93.94 112 ASP A C 1
ATOM 896 O O . ASP A 1 112 ? -13.912 -15.652 18.243 1.00 93.94 112 ASP A O 1
ATOM 900 N N . GLU A 1 113 ? -11.741 -15.227 17.843 1.00 94.62 113 GLU A N 1
ATOM 901 C CA . GLU A 1 113 ? -11.606 -14.202 18.879 1.00 94.62 113 GLU A CA 1
ATOM 902 C C . GLU A 1 113 ? -12.552 -13.024 18.606 1.00 94.62 113 GLU A C 1
ATOM 904 O O . GLU A 1 113 ? -13.325 -12.644 19.489 1.00 94.62 113 GLU A O 1
ATOM 909 N N . VAL A 1 114 ? -12.565 -12.484 17.382 1.00 94.19 114 VAL A N 1
ATOM 910 C CA . VAL A 1 114 ? -13.463 -11.373 17.016 1.00 94.19 114 VAL A CA 1
ATOM 911 C C . VAL A 1 114 ? -14.931 -11.775 17.163 1.00 94.19 114 VAL A C 1
ATOM 913 O O . VAL A 1 114 ? -15.727 -10.999 17.699 1.00 94.19 114 VAL A O 1
ATOM 916 N N . HIS A 1 115 ? -15.310 -12.984 16.739 1.00 93.31 115 HIS A N 1
ATOM 917 C CA . HIS A 1 115 ? -16.680 -13.485 16.901 1.00 93.31 115 HIS A CA 1
ATOM 918 C C . HIS A 1 115 ? -17.093 -13.636 18.367 1.00 93.31 115 HIS A C 1
ATOM 920 O O . HIS A 1 115 ? -18.215 -13.268 18.735 1.00 93.31 115 HIS A O 1
ATOM 926 N N . THR A 1 116 ? -16.186 -14.146 19.200 1.00 95.69 116 THR A N 1
ATOM 927 C CA . THR A 1 116 ? -16.414 -14.318 20.638 1.00 95.69 116 THR A CA 1
ATOM 928 C C . THR A 1 116 ? -16.623 -12.963 21.305 1.00 95.69 116 THR A C 1
ATOM 930 O O . THR A 1 116 ? -17.628 -12.765 21.982 1.00 95.69 116 THR A O 1
ATOM 933 N N . LEU A 1 117 ? -15.731 -12.003 21.041 1.00 95.81 117 LEU A N 1
ATOM 934 C CA . LEU A 1 117 ? -15.816 -10.646 21.586 1.00 95.81 117 LEU A CA 1
ATOM 935 C C . LEU A 1 117 ? -17.062 -9.903 21.096 1.00 95.81 117 LEU A C 1
ATOM 937 O O . LEU A 1 117 ? -17.686 -9.192 21.869 1.00 95.81 117 LEU A O 1
ATOM 941 N N . SER A 1 118 ? -17.471 -10.105 19.841 1.00 93.31 118 SER A N 1
ATOM 942 C CA . SER A 1 118 ? -18.684 -9.480 19.287 1.00 93.31 118 SER A CA 1
ATOM 943 C C . SER A 1 118 ? -19.978 -10.003 19.923 1.00 93.31 118 SER A C 1
ATOM 945 O O . SER A 1 118 ? -21.026 -9.376 19.787 1.00 93.31 118 SER A O 1
ATOM 947 N N . SER A 1 119 ? -19.922 -11.167 20.578 1.00 94.75 119 SER A N 1
ATOM 948 C CA . SER A 1 119 ? -21.059 -11.789 21.270 1.00 94.75 119 SER A CA 1
ATOM 949 C C . SER A 1 119 ? -21.031 -11.560 22.786 1.00 94.75 119 SER A C 1
ATOM 951 O O . SER A 1 119 ? -21.988 -11.916 23.474 1.00 94.75 119 SER A O 1
ATOM 953 N N . ASP A 1 120 ? -19.942 -10.997 23.313 1.00 94.56 120 ASP A N 1
ATOM 954 C CA . ASP A 1 120 ? -19.750 -10.722 24.733 1.00 94.56 120 ASP A CA 1
ATOM 955 C C . ASP A 1 120 ? -20.297 -9.333 25.088 1.00 94.56 120 ASP A C 1
ATOM 957 O O . ASP A 1 120 ? -19.883 -8.324 24.526 1.00 94.56 120 ASP A O 1
ATOM 961 N N . SER A 1 121 ? -21.200 -9.263 26.068 1.00 94.88 121 SER A N 1
ATOM 962 C CA . SER A 1 121 ? -21.776 -7.998 26.539 1.00 94.88 121 SER A CA 1
ATOM 963 C C . SER A 1 121 ? -20.763 -7.055 27.193 1.00 94.88 121 SER A C 1
ATOM 965 O O . SER A 1 121 ? -21.059 -5.874 27.357 1.00 94.88 121 SER A O 1
ATOM 967 N N . ASN A 1 122 ? -19.594 -7.563 27.591 1.00 96.06 122 ASN A N 1
ATOM 968 C CA . ASN A 1 122 ? -18.524 -6.764 28.188 1.00 96.06 122 ASN A CA 1
ATOM 969 C C . ASN A 1 122 ? -17.629 -6.082 27.146 1.00 96.06 122 ASN A C 1
ATOM 971 O O . ASN A 1 122 ? -16.720 -5.341 27.526 1.00 96.06 122 ASN A O 1
ATOM 975 N N . HIS A 1 123 ? -17.868 -6.315 25.854 1.00 97.44 123 HIS A N 1
ATOM 976 C CA . HIS A 1 123 ? -17.065 -5.767 24.773 1.00 97.44 123 HIS A CA 1
ATOM 977 C C . HIS A 1 123 ? -17.940 -5.080 23.721 1.00 97.44 123 HIS A C 1
ATOM 979 O O . HIS A 1 123 ? -18.995 -5.567 23.329 1.00 97.44 123 HIS A O 1
ATOM 985 N N . GLU A 1 124 ? -17.465 -3.943 23.227 1.00 96.75 124 GLU A N 1
ATOM 986 C CA . GLU A 1 124 ? -17.978 -3.298 22.026 1.00 96.75 124 GLU A CA 1
ATOM 987 C C . GLU A 1 124 ? -16.966 -3.511 20.899 1.00 96.75 124 GLU A C 1
ATOM 989 O O . GLU A 1 124 ? -15.793 -3.160 21.036 1.00 96.75 124 GLU A O 1
ATOM 994 N N . VAL A 1 125 ? -17.409 -4.113 19.794 1.00 96.19 125 VAL A N 1
ATOM 995 C CA . VAL A 1 125 ? -16.561 -4.410 18.633 1.00 96.19 125 VAL A CA 1
ATOM 996 C C . VAL A 1 125 ? -17.047 -3.611 17.431 1.00 96.19 125 VAL A C 1
ATOM 998 O O . VAL A 1 125 ? -18.175 -3.786 16.972 1.00 96.19 125 VAL A O 1
ATOM 1001 N N . VAL A 1 126 ? -16.179 -2.757 16.891 1.00 95.06 126 VAL A N 1
ATOM 1002 C CA . VAL A 1 126 ? -16.474 -1.901 15.736 1.00 95.06 126 VAL A CA 1
ATOM 1003 C C . VAL A 1 126 ? -15.458 -2.163 14.634 1.00 95.06 126 VAL A C 1
ATOM 1005 O O . VAL A 1 126 ? -14.252 -2.110 14.859 1.00 95.06 126 VAL A O 1
ATOM 1008 N N . ALA A 1 127 ? -15.926 -2.424 13.414 1.00 92.94 127 ALA A N 1
ATOM 1009 C CA . ALA A 1 127 ? -15.047 -2.466 12.251 1.00 92.94 127 ALA A CA 1
ATOM 1010 C C . ALA A 1 127 ? -14.664 -1.032 11.854 1.00 92.94 127 ALA A C 1
ATOM 1012 O O . ALA A 1 127 ? -15.497 -0.294 11.331 1.00 92.94 127 ALA A O 1
ATOM 1013 N N . LEU A 1 128 ? -13.408 -0.645 12.090 1.00 90.69 128 LEU A N 1
ATOM 1014 C CA . LEU A 1 128 ? -12.868 0.650 11.666 1.00 90.69 128 LEU A CA 1
ATOM 1015 C C . LEU A 1 128 ? -12.688 0.701 10.151 1.00 90.69 128 LEU A C 1
ATOM 1017 O O . LEU A 1 128 ? -12.993 1.702 9.511 1.00 90.69 128 LEU A O 1
ATOM 1021 N N . VAL A 1 129 ? -12.178 -0.390 9.578 1.00 89.19 129 VAL A N 1
ATOM 1022 C CA . VAL A 1 129 ? -11.949 -0.530 8.140 1.00 89.19 129 VAL A CA 1
ATOM 1023 C C . VAL A 1 129 ? -12.291 -1.940 7.718 1.00 89.19 129 VAL A C 1
ATOM 1025 O O . VAL A 1 129 ? -11.905 -2.907 8.370 1.00 89.19 129 VAL A O 1
ATOM 1028 N N . ARG A 1 130 ? -12.957 -2.054 6.571 1.00 91.00 130 ARG A N 1
ATOM 1029 C CA . ARG A 1 130 ? -13.079 -3.302 5.830 1.00 91.00 130 ARG A CA 1
ATOM 1030 C C . ARG A 1 130 ? -12.662 -3.056 4.391 1.00 91.00 130 ARG A C 1
ATOM 1032 O O . ARG A 1 130 ? -13.345 -2.337 3.666 1.00 91.00 130 ARG A O 1
ATOM 1039 N N . TRP A 1 131 ? -11.568 -3.684 3.982 1.00 87.31 131 TRP A N 1
ATOM 1040 C CA . TRP A 1 131 ? -11.063 -3.611 2.622 1.00 87.31 131 TRP A CA 1
ATOM 1041 C C . TRP A 1 131 ? -10.900 -4.999 2.027 1.00 87.31 131 TRP A C 1
ATOM 1043 O O . TRP A 1 131 ? -10.322 -5.880 2.652 1.00 87.31 131 TRP A O 1
ATOM 1053 N N . VAL A 1 132 ? -11.390 -5.189 0.805 1.00 81.44 132 VAL A N 1
ATOM 1054 C CA . VAL A 1 132 ? -11.359 -6.487 0.105 1.00 81.44 132 VAL A CA 1
ATOM 1055 C C . VAL A 1 132 ? -10.061 -6.736 -0.667 1.00 81.44 132 VAL A C 1
ATOM 1057 O O . VAL A 1 132 ? -9.897 -7.790 -1.268 1.00 81.44 132 VAL A O 1
ATOM 1060 N N . GLY A 1 133 ? -9.150 -5.764 -0.662 1.00 79.06 133 GLY A N 1
ATOM 1061 C CA . GLY A 1 133 ? -7.912 -5.821 -1.430 1.00 79.06 133 GLY A CA 1
ATOM 1062 C C . GLY A 1 133 ? -8.084 -5.328 -2.864 1.00 79.06 133 GLY A C 1
ATOM 1063 O O . GLY A 1 133 ? -9.198 -5.249 -3.384 1.00 79.06 133 GLY A O 1
ATOM 1064 N N . CYS A 1 134 ? -6.975 -4.997 -3.527 1.00 72.00 134 CYS A N 1
ATOM 1065 C CA . CYS A 1 134 ? -6.983 -4.647 -4.954 1.00 72.00 134 CYS A CA 1
ATOM 1066 C C . CYS A 1 134 ? -6.826 -5.883 -5.863 1.00 72.00 134 CYS A C 1
ATOM 1068 O O . CYS A 1 134 ? -6.780 -5.743 -7.087 1.00 72.00 134 CYS A O 1
ATOM 1070 N N . GLY A 1 135 ? -6.701 -7.087 -5.288 1.00 69.56 135 GLY A N 1
ATOM 1071 C CA . GLY A 1 135 ? -6.489 -8.335 -6.023 1.00 69.56 135 GLY A CA 1
ATOM 1072 C C . GLY A 1 135 ? -5.118 -8.424 -6.694 1.00 69.56 135 GLY A C 1
ATOM 1073 O O . GLY A 1 135 ? -4.929 -9.226 -7.611 1.00 69.56 135 GLY A O 1
ATOM 1074 N N . MET A 1 136 ? -4.162 -7.584 -6.289 1.00 71.06 136 MET A N 1
ATOM 1075 C CA . MET A 1 136 ? -2.841 -7.592 -6.897 1.00 71.06 136 MET A CA 1
ATOM 1076 C C . MET A 1 136 ? -2.051 -8.836 -6.530 1.00 71.06 136 MET A C 1
ATOM 1078 O O . MET A 1 136 ? -2.111 -9.337 -5.409 1.00 71.06 136 MET A O 1
ATOM 1082 N N . ARG A 1 137 ? -1.198 -9.256 -7.462 1.00 70.88 137 ARG A N 1
ATOM 1083 C CA . ARG A 1 137 ? -0.184 -10.278 -7.218 1.00 70.88 137 ARG A CA 1
ATOM 1084 C C . ARG A 1 137 ? 1.173 -9.609 -7.078 1.00 70.88 137 ARG A C 1
ATOM 1086 O O . ARG A 1 137 ? 1.913 -9.489 -8.048 1.00 70.88 137 ARG A O 1
ATOM 1093 N N . ILE A 1 138 ? 1.476 -9.156 -5.865 1.00 72.62 138 ILE A N 1
ATOM 1094 C CA . ILE A 1 138 ? 2.783 -8.587 -5.533 1.00 72.62 138 ILE A CA 1
ATOM 1095 C C . ILE A 1 138 ? 3.658 -9.704 -4.948 1.00 72.62 138 ILE A C 1
ATOM 1097 O O . ILE A 1 138 ? 3.273 -10.279 -3.926 1.00 72.62 138 ILE A O 1
ATOM 1101 N N . PRO A 1 139 ? 4.832 -10.012 -5.533 1.00 73.44 139 PRO A N 1
ATOM 1102 C CA . PRO A 1 139 ? 5.783 -10.938 -4.925 1.00 73.44 139 PRO A CA 1
ATOM 1103 C C . PRO A 1 139 ? 6.127 -10.517 -3.492 1.00 73.44 139 PRO A C 1
ATOM 1105 O O . PRO A 1 139 ? 6.304 -9.326 -3.224 1.00 73.44 139 PRO A O 1
ATOM 1108 N N . LYS A 1 140 ? 6.259 -11.477 -2.565 1.00 76.19 140 LYS A N 1
ATOM 1109 C CA . LYS A 1 140 ? 6.630 -11.179 -1.166 1.00 76.19 140 LYS A CA 1
ATOM 1110 C C . LYS A 1 140 ? 7.981 -10.451 -1.064 1.00 76.19 140 LYS A C 1
ATOM 1112 O O . LYS A 1 140 ? 8.170 -9.658 -0.152 1.00 76.19 140 LYS A O 1
ATOM 1117 N N . THR A 1 141 ? 8.871 -10.678 -2.028 1.00 77.81 141 THR A N 1
ATOM 1118 C CA . THR A 1 141 ? 10.199 -10.056 -2.146 1.00 77.81 141 THR A CA 1
ATOM 1119 C C . THR A 1 141 ? 10.173 -8.623 -2.680 1.00 77.81 141 THR A C 1
ATOM 1121 O O . THR A 1 141 ? 11.152 -7.900 -2.513 1.00 77.81 141 THR A O 1
ATOM 1124 N N . ALA A 1 142 ? 9.075 -8.188 -3.310 1.00 81.44 142 ALA A N 1
ATOM 1125 C CA . ALA A 1 142 ? 8.986 -6.842 -3.861 1.00 81.44 142 ALA A CA 1
ATOM 1126 C C . ALA A 1 142 ? 8.973 -5.810 -2.733 1.00 81.44 142 ALA A C 1
ATOM 1128 O O . ALA A 1 142 ? 8.162 -5.905 -1.812 1.00 81.44 142 ALA A O 1
ATOM 1129 N N . LYS A 1 143 ? 9.831 -4.800 -2.814 1.00 88.31 143 LYS A N 1
ATOM 1130 C CA . LYS A 1 143 ? 9.878 -3.696 -1.857 1.00 88.31 143 LYS A CA 1
ATOM 1131 C C . LYS A 1 143 ? 8.707 -2.758 -2.117 1.00 88.31 143 LYS A C 1
ATOM 1133 O O . LYS A 1 143 ? 8.428 -2.414 -3.264 1.00 88.31 143 LYS A O 1
ATOM 1138 N N . LEU A 1 144 ? 8.024 -2.365 -1.048 1.00 88.56 144 LEU A N 1
ATOM 1139 C CA . LEU A 1 144 ? 7.003 -1.325 -1.088 1.00 88.56 144 LEU A CA 1
ATOM 1140 C C . LEU A 1 144 ? 7.606 -0.041 -0.524 1.00 88.56 144 LEU A C 1
ATOM 1142 O O . LEU A 1 144 ? 8.313 -0.091 0.483 1.00 88.56 144 LEU A O 1
ATOM 1146 N N . ALA A 1 145 ? 7.293 1.090 -1.140 1.00 90.31 145 ALA A N 1
ATOM 1147 C CA . ALA A 1 145 ? 7.627 2.409 -0.623 1.00 90.31 145 ALA A CA 1
ATOM 1148 C C . ALA A 1 145 ? 6.422 3.343 -0.721 1.00 90.31 145 ALA A C 1
ATOM 1150 O O . ALA A 1 145 ? 5.577 3.205 -1.606 1.00 90.31 145 ALA A O 1
ATOM 1151 N N . LEU A 1 146 ? 6.354 4.289 0.210 1.00 87.50 146 LEU A N 1
ATOM 1152 C CA . LEU A 1 146 ? 5.355 5.348 0.250 1.00 87.50 146 LEU A CA 1
ATOM 1153 C C . LEU A 1 146 ? 6.082 6.663 -0.022 1.00 87.50 146 LEU A C 1
ATOM 1155 O O . LEU A 1 146 ? 6.992 7.015 0.725 1.00 87.50 146 LEU A O 1
ATOM 1159 N N . ASN A 1 147 ? 5.714 7.367 -1.090 1.00 84.00 147 ASN A N 1
ATOM 1160 C CA . ASN A 1 147 ? 6.397 8.589 -1.501 1.00 84.00 147 ASN A CA 1
ATOM 1161 C C . ASN A 1 147 ? 5.411 9.763 -1.595 1.00 84.00 147 ASN A C 1
ATOM 1163 O O . ASN A 1 147 ? 4.496 9.731 -2.422 1.00 84.00 147 ASN A O 1
ATOM 1167 N N . PRO A 1 148 ? 5.592 10.821 -0.784 1.00 77.12 148 PRO A N 1
ATOM 1168 C CA . PRO A 1 148 ? 4.717 11.989 -0.818 1.00 77.12 148 PRO A CA 1
ATOM 1169 C C . PRO A 1 148 ? 4.923 12.892 -2.041 1.00 77.12 148 PRO A C 1
ATOM 1171 O O . PRO A 1 148 ? 4.110 13.774 -2.294 1.00 77.12 148 PRO A O 1
ATOM 1174 N N . ASN A 1 149 ? 5.988 12.681 -2.816 1.00 76.56 149 ASN A N 1
ATOM 1175 C CA . ASN A 1 149 ? 6.340 13.511 -3.970 1.00 76.56 149 ASN A CA 1
ATOM 1176 C C . ASN A 1 149 ? 5.830 12.956 -5.305 1.00 76.56 149 ASN A C 1
ATOM 1178 O O . ASN A 1 149 ? 6.054 13.574 -6.346 1.00 76.56 149 ASN A O 1
ATOM 1182 N N . ILE A 1 150 ? 5.174 11.792 -5.300 1.00 74.81 150 ILE A N 1
ATOM 1183 C CA . ILE A 1 150 ? 4.568 11.213 -6.500 1.00 74.81 150 ILE A CA 1
ATOM 1184 C C . ILE A 1 150 ? 3.050 11.261 -6.380 1.00 74.81 150 ILE A C 1
ATOM 1186 O O . ILE A 1 150 ? 2.487 11.133 -5.297 1.00 74.81 150 ILE A O 1
ATOM 1190 N N . VAL A 1 151 ? 2.387 11.440 -7.518 1.00 71.50 151 VAL A N 1
ATOM 1191 C CA . VAL A 1 151 ? 0.917 11.466 -7.604 1.00 71.50 151 VAL A CA 1
ATOM 1192 C C . VAL A 1 151 ? 0.376 10.118 -8.077 1.00 71.50 151 VAL A C 1
ATOM 1194 O O . VAL A 1 151 ? -0.780 9.786 -7.842 1.00 71.50 151 VAL A O 1
ATOM 1197 N N . TRP A 1 152 ? 1.215 9.308 -8.716 1.00 76.12 152 TRP A N 1
ATOM 1198 C CA . TRP A 1 152 ? 0.823 8.043 -9.314 1.00 76.12 152 TRP A CA 1
ATOM 1199 C C . TRP A 1 152 ? 1.803 6.940 -8.917 1.00 76.12 152 TRP A C 1
ATOM 1201 O O . TRP A 1 152 ? 2.981 7.238 -8.726 1.00 76.12 152 TRP A O 1
ATOM 1211 N N . PRO A 1 153 ? 1.353 5.679 -8.804 1.00 79.94 153 PRO A N 1
ATOM 1212 C CA . PRO A 1 153 ? 2.241 4.566 -8.508 1.00 79.94 153 PRO A CA 1
ATOM 1213 C C . PRO A 1 153 ? 3.322 4.384 -9.574 1.00 79.94 153 PRO A C 1
ATOM 1215 O O . PRO A 1 153 ? 3.048 4.471 -10.777 1.00 79.94 153 PRO A O 1
ATOM 1218 N N . ILE A 1 154 ? 4.526 4.054 -9.116 1.00 84.62 154 ILE A N 1
ATOM 1219 C CA . ILE A 1 154 ? 5.680 3.734 -9.951 1.00 84.62 154 ILE A CA 1
ATOM 1220 C C . ILE A 1 154 ? 6.119 2.316 -9.624 1.00 84.62 154 ILE A C 1
ATOM 1222 O O . ILE A 1 154 ? 6.325 1.964 -8.466 1.00 84.62 154 ILE A O 1
ATOM 1226 N N . LEU A 1 155 ? 6.305 1.499 -10.650 1.00 84.00 155 LEU A N 1
ATOM 1227 C CA . LEU A 1 155 ? 6.850 0.161 -10.512 1.00 84.00 155 LEU A CA 1
ATOM 1228 C C . LEU A 1 155 ? 8.190 0.077 -11.225 1.00 84.00 155 LEU A C 1
ATOM 1230 O O . LEU A 1 155 ? 8.283 0.374 -12.411 1.00 84.00 155 LEU A O 1
ATOM 1234 N N . THR A 1 156 ? 9.219 -0.351 -10.507 1.00 87.12 156 THR A N 1
ATOM 1235 C CA . THR A 1 156 ? 10.575 -0.491 -11.033 1.00 87.12 156 THR A CA 1
ATOM 1236 C C . THR A 1 156 ? 11.056 -1.928 -10.881 1.00 87.12 156 THR A C 1
ATOM 1238 O O . THR A 1 156 ? 10.825 -2.562 -9.853 1.00 87.12 156 THR A O 1
ATOM 1241 N N . PHE A 1 157 ? 11.746 -2.430 -11.898 1.00 84.25 157 PHE A N 1
ATOM 1242 C CA . PHE A 1 157 ? 12.390 -3.739 -11.918 1.00 84.25 157 PHE A CA 1
ATOM 1243 C C . PHE A 1 157 ? 13.862 -3.571 -12.268 1.00 84.25 157 PHE A C 1
ATOM 1245 O O . PHE A 1 157 ? 14.184 -2.787 -13.160 1.00 84.25 157 PHE A O 1
ATOM 1252 N N . SER A 1 158 ? 14.743 -4.358 -11.651 1.00 84.00 158 SER A N 1
ATOM 1253 C CA . SER A 1 158 ? 16.055 -4.643 -12.230 1.00 84.00 158 SER A CA 1
ATOM 1254 C C . SER A 1 158 ? 16.044 -6.029 -12.864 1.00 84.00 158 SER A C 1
ATOM 1256 O O . SER A 1 158 ? 15.539 -7.005 -12.306 1.00 84.00 158 SER A O 1
ATOM 1258 N N . THR A 1 159 ? 16.602 -6.118 -14.061 1.00 79.00 159 THR A N 1
ATOM 1259 C CA . THR A 1 159 ? 16.676 -7.360 -14.817 1.00 79.00 159 THR A CA 1
ATOM 1260 C C . THR A 1 159 ? 18.057 -7.548 -15.422 1.00 79.00 159 THR A C 1
ATOM 1262 O O . THR A 1 159 ? 18.770 -6.583 -15.683 1.00 79.00 159 THR A O 1
ATOM 1265 N N . ASP A 1 160 ? 18.458 -8.802 -15.592 1.00 76.94 160 ASP A N 1
ATOM 1266 C CA . ASP A 1 160 ? 19.654 -9.191 -16.322 1.00 76.94 160 ASP A CA 1
ATOM 1267 C C . ASP A 1 160 ? 19.256 -9.691 -17.720 1.00 76.94 160 ASP A C 1
ATOM 1269 O O . ASP A 1 160 ? 18.481 -10.646 -17.854 1.00 76.94 160 ASP A O 1
ATOM 1273 N N . ILE A 1 161 ? 19.778 -9.024 -18.750 1.00 79.81 161 ILE A N 1
ATOM 1274 C CA . ILE A 1 161 ? 19.624 -9.390 -20.158 1.00 79.81 161 ILE A CA 1
ATOM 1275 C C . ILE A 1 161 ? 21.019 -9.728 -20.689 1.00 79.81 161 ILE A C 1
ATOM 1277 O O . ILE A 1 161 ? 21.836 -8.838 -20.921 1.00 79.81 161 ILE A O 1
ATOM 1281 N N . ASP A 1 162 ? 21.303 -11.017 -20.872 1.00 80.88 162 ASP A N 1
ATOM 1282 C CA . ASP A 1 162 ? 22.582 -11.519 -21.394 1.00 80.88 162 ASP A CA 1
ATOM 1283 C C . ASP A 1 162 ? 23.829 -11.009 -20.629 1.00 80.88 162 ASP A C 1
ATOM 1285 O O . ASP A 1 162 ? 24.860 -10.678 -21.223 1.00 80.88 162 ASP A O 1
ATOM 1289 N N . GLY A 1 163 ? 23.751 -10.940 -19.297 1.00 78.38 163 GLY A N 1
ATOM 1290 C CA . GLY A 1 163 ? 24.822 -10.484 -18.405 1.00 78.38 163 GLY A CA 1
ATOM 1291 C C . GLY A 1 163 ? 24.892 -8.966 -18.225 1.00 78.38 163 GLY A C 1
ATOM 1292 O O . GLY A 1 163 ? 25.860 -8.461 -17.649 1.00 78.38 163 GLY A O 1
ATOM 1293 N N . ARG A 1 164 ? 23.904 -8.225 -18.738 1.00 79.56 164 ARG A N 1
ATOM 1294 C CA . ARG A 1 164 ? 23.817 -6.762 -18.647 1.00 79.56 164 ARG A CA 1
ATOM 1295 C C . ARG A 1 164 ? 22.638 -6.366 -17.781 1.00 79.56 164 ARG A C 1
ATOM 1297 O O . ARG A 1 164 ? 21.534 -6.879 -17.948 1.00 79.56 164 ARG A O 1
ATOM 1304 N N . LYS A 1 165 ? 22.864 -5.413 -16.879 1.00 82.75 165 LYS A N 1
ATOM 1305 C CA . LYS A 1 165 ? 21.804 -4.894 -16.014 1.00 82.75 165 LYS A CA 1
ATOM 1306 C C . LYS A 1 165 ? 20.933 -3.918 -16.793 1.00 82.75 165 LYS A C 1
ATOM 1308 O O . LYS A 1 165 ? 21.422 -2.903 -17.284 1.00 82.75 165 LYS A O 1
ATOM 1313 N N . ALA A 1 166 ? 19.644 -4.211 -16.836 1.00 81.62 166 ALA A N 1
ATOM 1314 C CA . ALA A 1 166 ? 18.603 -3.311 -17.283 1.00 81.62 166 ALA A CA 1
ATOM 1315 C C . ALA A 1 166 ? 17.703 -2.902 -16.116 1.00 81.62 166 ALA A C 1
ATOM 1317 O O . ALA A 1 166 ? 17.497 -3.657 -15.164 1.00 81.62 166 ALA A O 1
ATOM 1318 N N . THR A 1 167 ? 17.154 -1.697 -16.203 1.00 86.31 167 THR A N 1
ATOM 1319 C CA . THR A 1 167 ? 16.090 -1.225 -15.316 1.00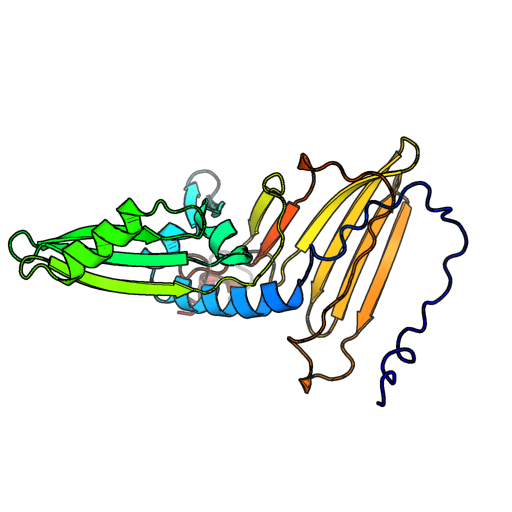 86.31 167 THR A CA 1
ATOM 1320 C C . THR A 1 167 ? 14.855 -0.939 -16.145 1.00 86.31 167 THR A C 1
ATOM 1322 O O . THR A 1 167 ? 14.952 -0.263 -17.165 1.00 86.31 167 THR A O 1
ATOM 1325 N N . VAL A 1 168 ? 13.701 -1.436 -15.706 1.00 81.44 168 VAL A N 1
ATOM 1326 C CA . VAL A 1 168 ? 12.407 -1.133 -16.326 1.00 81.44 168 VAL A CA 1
ATOM 1327 C C . VAL A 1 168 ? 11.556 -0.380 -15.319 1.00 81.44 168 VAL A C 1
ATOM 1329 O O . VAL A 1 168 ? 11.299 -0.892 -14.232 1.00 81.44 168 VAL A O 1
ATOM 1332 N N . LYS A 1 169 ? 11.123 0.828 -15.677 1.00 86.00 169 LYS A N 1
ATOM 1333 C CA . LYS A 1 169 ? 10.227 1.676 -14.888 1.00 86.00 169 LYS A CA 1
ATOM 1334 C C . LYS A 1 169 ? 8.883 1.765 -15.597 1.00 86.00 169 LYS A C 1
ATOM 1336 O O . LYS A 1 169 ? 8.834 2.115 -16.769 1.00 86.00 169 LYS A O 1
ATOM 1341 N N . ILE A 1 170 ? 7.796 1.485 -14.891 1.00 80.31 170 ILE A N 1
ATOM 1342 C CA . ILE A 1 170 ? 6.419 1.621 -15.367 1.00 80.31 170 ILE A CA 1
ATOM 1343 C C . ILE A 1 170 ? 5.715 2.624 -14.464 1.00 80.31 170 ILE A C 1
ATOM 1345 O O . ILE A 1 170 ? 5.747 2.501 -13.242 1.00 80.31 170 ILE A O 1
ATOM 1349 N N . GLU A 1 171 ? 5.067 3.612 -15.062 1.00 79.19 171 GLU A N 1
ATOM 1350 C CA . GLU A 1 171 ? 4.420 4.701 -14.342 1.00 79.19 171 GLU A CA 1
ATOM 1351 C C . GLU A 1 171 ? 3.018 4.940 -14.902 1.00 79.19 171 GLU A C 1
ATOM 1353 O O . GLU A 1 171 ? 2.815 4.996 -16.121 1.00 79.19 171 GLU A O 1
ATOM 1358 N N . ASN A 1 172 ? 2.037 5.081 -14.006 1.00 72.56 172 ASN A N 1
ATOM 1359 C CA . ASN A 1 172 ? 0.740 5.625 -14.395 1.00 72.56 172 ASN A CA 1
ATOM 1360 C C . ASN A 1 172 ? 0.828 7.142 -14.449 1.00 72.56 172 ASN A C 1
ATOM 1362 O O . ASN A 1 172 ? 1.455 7.759 -13.602 1.00 72.56 172 ASN A O 1
ATOM 1366 N N . SER A 1 173 ? 0.108 7.771 -15.360 1.00 71.56 173 SER A N 1
ATOM 1367 C CA . SER A 1 173 ? -0.170 9.198 -15.260 1.00 71.56 173 SER A CA 1
ATOM 1368 C C . SER A 1 173 ? -1.552 9.507 -15.821 1.00 71.56 173 SER A C 1
ATOM 1370 O O . SER A 1 173 ? -2.293 8.622 -16.255 1.00 71.56 173 SER A O 1
ATOM 1372 N N . ALA A 1 174 ? -1.948 10.778 -15.779 1.00 67.06 174 ALA A N 1
ATOM 1373 C CA . ALA A 1 174 ? -3.274 11.186 -16.215 1.00 67.06 174 ALA A CA 1
ATOM 1374 C C . ALA A 1 174 ? -3.528 10.795 -17.686 1.00 67.06 174 ALA A C 1
ATOM 1376 O O . ALA A 1 174 ? -3.022 11.431 -18.611 1.00 67.06 174 ALA A O 1
ATOM 1377 N N . ASN A 1 175 ? -4.393 9.796 -17.892 1.00 64.94 175 ASN A N 1
ATOM 1378 C CA . ASN A 1 175 ? -4.813 9.258 -19.194 1.00 64.94 175 ASN A CA 1
ATOM 1379 C C . ASN A 1 175 ? -3.721 8.522 -19.990 1.00 64.94 175 ASN A C 1
ATOM 1381 O O . ASN A 1 175 ? -3.891 8.305 -21.195 1.00 64.94 175 ASN A O 1
ATOM 1385 N N . GLN A 1 176 ? -2.609 8.138 -19.365 1.00 69.62 176 GLN A N 1
ATOM 1386 C CA . GLN A 1 176 ? -1.575 7.367 -20.052 1.00 69.62 176 GLN A CA 1
ATOM 1387 C C . GLN A 1 176 ? -0.780 6.487 -19.087 1.00 69.62 176 GLN A C 1
ATOM 1389 O O . GLN A 1 176 ? -0.534 6.868 -17.948 1.00 69.62 176 GLN A O 1
ATOM 1394 N N . ILE A 1 177 ? -0.316 5.347 -19.585 1.00 70.31 177 ILE A N 1
ATOM 1395 C CA . ILE A 1 177 ? 0.677 4.512 -18.908 1.00 70.31 177 ILE A CA 1
ATOM 1396 C C . ILE A 1 177 ? 1.974 4.629 -19.698 1.00 70.31 177 ILE A C 1
ATOM 1398 O O . ILE A 1 177 ? 1.970 4.442 -20.918 1.00 70.31 177 ILE A O 1
ATOM 1402 N N . THR A 1 178 ? 3.067 4.961 -19.025 1.00 74.12 178 THR A N 1
ATOM 1403 C CA . THR A 1 178 ? 4.397 5.100 -19.624 1.00 74.12 178 THR A CA 1
ATOM 1404 C C . THR A 1 178 ? 5.322 4.019 -19.101 1.00 74.12 178 THR A C 1
ATOM 1406 O O . THR A 1 178 ? 5.213 3.613 -17.944 1.00 74.12 178 THR A O 1
ATOM 1409 N N . TRP A 1 179 ? 6.253 3.577 -19.937 1.00 78.94 179 TRP A N 1
ATOM 1410 C CA . TRP A 1 179 ? 7.364 2.751 -19.492 1.00 78.94 179 TRP A CA 1
ATOM 1411 C C . TRP A 1 179 ? 8.680 3.273 -20.051 1.00 78.94 179 TRP A C 1
ATOM 1413 O O . TRP A 1 179 ? 8.729 3.823 -21.153 1.00 78.94 179 TRP A O 1
ATOM 1423 N N . GLU A 1 180 ? 9.734 3.097 -19.270 1.00 82.75 180 GLU A N 1
ATOM 1424 C CA . GLU A 1 180 ? 11.106 3.440 -19.611 1.00 82.75 180 GLU A CA 1
ATOM 1425 C C . GLU A 1 180 ? 11.987 2.226 -19.332 1.00 82.75 180 GLU A C 1
ATOM 1427 O O . GLU A 1 180 ? 11.878 1.600 -18.277 1.00 82.75 180 GLU A O 1
ATOM 1432 N N . GLU A 1 181 ? 12.858 1.895 -20.274 1.00 81.81 181 GLU A N 1
ATOM 1433 C CA . GLU A 1 181 ? 13.853 0.840 -20.131 1.00 81.81 181 GLU A CA 1
ATOM 1434 C C . GLU A 1 181 ? 15.233 1.472 -20.272 1.00 81.81 181 GLU A C 1
ATOM 1436 O O . GLU A 1 181 ? 15.507 2.192 -21.233 1.00 81.81 181 GLU A O 1
ATOM 1441 N N . GLU A 1 182 ? 16.117 1.207 -19.320 1.00 84.50 182 GLU A N 1
ATOM 1442 C CA . GLU A 1 182 ? 17.510 1.633 -19.375 1.00 84.50 182 GLU A CA 1
ATOM 1443 C C . GLU A 1 182 ? 18.411 0.399 -19.383 1.00 84.50 182 GLU A C 1
ATOM 1445 O O . GLU A 1 182 ? 18.392 -0.375 -18.429 1.00 84.50 182 GLU A O 1
ATOM 1450 N N . LEU A 1 183 ? 19.199 0.221 -20.446 1.00 83.38 183 LEU A N 1
ATOM 1451 C CA . LEU A 1 183 ? 20.169 -0.864 -20.613 1.00 83.38 183 LEU A CA 1
ATOM 1452 C C . LEU A 1 183 ? 21.532 -0.264 -20.963 1.00 83.38 183 LEU A C 1
ATOM 1454 O O . LEU A 1 183 ? 21.670 0.387 -21.996 1.00 83.38 183 LEU A O 1
ATOM 1458 N N . ASP A 1 184 ? 22.543 -0.480 -20.119 1.00 79.88 184 ASP A N 1
ATOM 1459 C CA . ASP A 1 184 ? 23.909 0.042 -20.317 1.00 79.88 184 ASP A CA 1
ATOM 1460 C C . ASP A 1 184 ? 23.958 1.558 -20.649 1.00 79.88 184 ASP A C 1
ATOM 1462 O O . ASP A 1 184 ? 24.788 2.019 -21.434 1.00 79.88 184 ASP A O 1
ATOM 1466 N N . GLY A 1 185 ? 23.038 2.347 -20.078 1.00 74.50 185 GLY A N 1
ATOM 1467 C CA . GLY A 1 185 ? 22.905 3.792 -20.319 1.00 74.50 185 GLY A CA 1
ATOM 1468 C C . GLY A 1 185 ? 22.144 4.180 -21.596 1.00 74.50 185 GLY A C 1
ATOM 1469 O O . GLY A 1 185 ? 21.881 5.364 -21.812 1.00 74.50 185 GLY A O 1
ATOM 1470 N N . ALA A 1 186 ? 21.750 3.218 -22.435 1.00 77.12 186 ALA A N 1
ATOM 1471 C CA . ALA A 1 186 ? 20.802 3.445 -23.519 1.00 77.12 186 ALA A CA 1
ATOM 1472 C C . ALA A 1 186 ? 19.372 3.412 -22.968 1.00 77.12 186 ALA A C 1
ATOM 1474 O O . ALA A 1 186 ? 18.998 2.474 -22.265 1.00 77.12 186 ALA A O 1
ATOM 1475 N N . ARG A 1 187 ? 18.572 4.431 -23.300 1.00 81.81 187 ARG A N 1
ATOM 1476 C CA . ARG A 1 187 ? 17.175 4.543 -22.865 1.00 81.81 187 ARG A CA 1
ATOM 1477 C C . ARG A 1 187 ? 16.209 4.288 -24.011 1.00 81.81 187 ARG A C 1
ATOM 1479 O O . ARG A 1 187 ? 16.330 4.907 -25.069 1.00 81.81 187 ARG A O 1
ATOM 1486 N N . SER A 1 188 ? 15.234 3.422 -23.773 1.00 75.44 188 SER A N 1
ATOM 1487 C CA . SER A 1 188 ? 14.042 3.246 -24.598 1.00 75.44 188 SER A CA 1
ATOM 1488 C C . SER A 1 188 ? 12.816 3.652 -23.772 1.00 75.44 188 SER A C 1
ATOM 1490 O O . SER A 1 188 ? 12.833 3.591 -22.542 1.00 75.44 188 SER A O 1
ATOM 1492 N N . SER A 1 189 ? 11.759 4.136 -24.419 1.00 77.06 189 SER A N 1
ATOM 1493 C CA . SER A 1 189 ? 10.509 4.436 -23.724 1.00 77.06 189 SER A CA 1
ATOM 1494 C C . SER A 1 189 ? 9.305 4.229 -24.623 1.00 77.06 189 SER A C 1
ATOM 1496 O O . SER A 1 189 ? 9.391 4.304 -25.852 1.00 77.06 189 SER A O 1
ATOM 1498 N N . GLY A 1 190 ? 8.163 3.973 -23.998 1.00 69.38 190 GLY A N 1
ATOM 1499 C CA . GLY A 1 190 ? 6.891 3.854 -24.684 1.00 69.38 190 GLY A CA 1
ATOM 1500 C C . GLY A 1 190 ? 5.734 4.372 -23.845 1.00 69.38 190 GLY A C 1
ATOM 1501 O O . GLY A 1 190 ? 5.866 4.686 -22.660 1.00 69.38 190 GLY A O 1
ATOM 1502 N N . ARG A 1 191 ? 4.582 4.526 -24.500 1.00 70.56 191 ARG A N 1
ATOM 1503 C CA . ARG A 1 191 ? 3.359 5.008 -23.857 1.00 70.56 191 ARG A CA 1
ATOM 1504 C C . ARG A 1 191 ? 2.112 4.379 -24.455 1.00 70.56 191 ARG A C 1
ATOM 1506 O O . ARG A 1 191 ? 1.994 4.257 -25.674 1.00 70.56 191 ARG A O 1
ATOM 1513 N N . VAL A 1 192 ? 1.142 4.083 -23.600 1.00 66.31 192 VAL A N 1
ATOM 1514 C CA . VAL A 1 192 ? -0.236 3.770 -23.985 1.00 66.31 192 VAL A CA 1
ATOM 1515 C C . VAL A 1 192 ? -1.122 4.931 -23.554 1.00 66.31 192 VAL A C 1
ATOM 1517 O O . VAL A 1 192 ? -1.173 5.259 -22.374 1.00 66.31 192 VAL A O 1
ATOM 1520 N N . GLN A 1 193 ? -1.835 5.549 -24.499 1.00 66.44 193 GLN A N 1
ATOM 1521 C CA . GLN A 1 193 ? -2.873 6.534 -24.179 1.00 66.44 193 GLN A CA 1
ATOM 1522 C C . GLN A 1 193 ? -4.217 5.841 -23.960 1.00 66.44 193 GLN A C 1
ATOM 1524 O O . GLN A 1 193 ? -4.674 5.072 -24.811 1.00 66.44 193 GLN A O 1
ATOM 1529 N N . VAL A 1 194 ? -4.887 6.178 -22.862 1.00 63.47 194 VAL A N 1
ATOM 1530 C CA . VAL A 1 194 ? -6.261 5.751 -22.591 1.00 63.47 194 VAL A CA 1
ATOM 1531 C C . VAL A 1 194 ? -7.191 6.643 -23.419 1.00 63.47 194 VAL A C 1
ATOM 1533 O O . VAL A 1 194 ? -7.446 7.796 -23.080 1.00 63.47 194 VAL A O 1
ATOM 1536 N N . LYS A 1 195 ? -7.635 6.132 -24.576 1.00 56.94 195 LYS A N 1
ATOM 1537 C CA . LYS A 1 195 ? -8.398 6.911 -25.573 1.00 56.94 195 LYS A CA 1
ATOM 1538 C C . LYS A 1 195 ? -9.810 7.291 -25.127 1.00 56.94 195 LYS A C 1
ATOM 1540 O O . LYS A 1 195 ? -10.355 8.257 -25.653 1.00 56.94 195 LYS A O 1
ATOM 1545 N N . ASP A 1 196 ? -10.398 6.552 -24.193 1.00 54.22 196 ASP A N 1
ATOM 1546 C CA . ASP A 1 196 ? -11.737 6.827 -23.679 1.00 54.22 196 ASP A CA 1
ATOM 1547 C C . ASP A 1 196 ? -11.681 7.077 -22.172 1.00 54.22 196 ASP A C 1
ATOM 1549 O O . ASP A 1 196 ? -11.374 6.186 -21.380 1.00 54.22 196 ASP A O 1
ATOM 1553 N N . LYS A 1 197 ? -12.005 8.313 -21.788 1.00 53.53 197 LYS A N 1
ATOM 1554 C CA . LYS A 1 197 ? -12.029 8.767 -20.395 1.00 53.53 197 LYS A CA 1
ATOM 1555 C C . LYS A 1 197 ? -13.063 8.018 -19.549 1.00 53.53 197 LYS A C 1
ATOM 1557 O O . LYS A 1 197 ? -12.906 7.958 -18.338 1.00 53.53 197 LYS A O 1
ATOM 1562 N N . ASN A 1 198 ? -14.091 7.424 -20.161 1.00 49.34 198 ASN A N 1
ATOM 1563 C CA . ASN A 1 198 ? -15.085 6.621 -19.440 1.00 49.34 198 ASN A CA 1
ATOM 1564 C C . ASN A 1 198 ? -14.558 5.233 -19.045 1.00 49.34 198 ASN A C 1
ATOM 1566 O O . ASN A 1 198 ? -15.138 4.589 -18.176 1.00 49.34 198 ASN A O 1
ATOM 1570 N N . PHE A 1 199 ? -13.467 4.780 -19.672 1.00 45.88 199 PHE A N 1
ATOM 1571 C CA . PHE A 1 199 ? -12.760 3.545 -19.319 1.00 45.88 199 PHE A CA 1
ATOM 1572 C C . PHE A 1 199 ? -11.487 3.814 -18.510 1.00 45.88 199 PHE A C 1
ATOM 1574 O O . PHE A 1 199 ? -10.734 2.884 -18.219 1.00 45.88 199 PHE A O 1
ATOM 1581 N N . GLN A 1 200 ? -11.261 5.070 -18.114 1.00 46.91 200 GLN A N 1
ATOM 1582 C CA . GLN A 1 200 ? -10.259 5.412 -17.117 1.00 46.91 200 GLN A CA 1
ATOM 1583 C C . GLN A 1 200 ? -10.635 4.711 -15.800 1.00 46.91 200 GLN A C 1
ATOM 1585 O O . GLN A 1 200 ? -11.718 4.905 -15.252 1.00 46.91 200 GLN A O 1
ATOM 1590 N N . GLY A 1 201 ? -9.760 3.841 -15.320 1.00 45.41 201 GLY A N 1
ATOM 1591 C CA . GLY A 1 201 ? -9.932 2.995 -14.143 1.00 45.41 201 GLY A CA 1
ATOM 1592 C C . GLY A 1 201 ? -10.220 1.521 -14.443 1.00 45.41 201 GLY A C 1
ATOM 1593 O O . GLY A 1 201 ? -10.502 0.781 -13.500 1.00 45.41 201 GLY A O 1
ATOM 1594 N N . GLN A 1 202 ? -10.234 1.103 -15.714 1.00 46.50 202 GLN A N 1
ATOM 1595 C CA . GLN A 1 202 ? -10.584 -0.261 -16.144 1.00 46.50 202 GLN A CA 1
ATOM 1596 C C . GLN A 1 202 ? -9.586 -0.877 -17.140 1.00 46.50 202 GLN A C 1
ATOM 1598 O O . GLN A 1 202 ? -9.793 -2.006 -17.591 1.00 46.50 202 GLN A O 1
ATOM 1603 N N . ALA A 1 203 ? -8.519 -0.167 -17.504 1.00 47.97 203 ALA A N 1
ATOM 1604 C CA . ALA A 1 203 ? -7.500 -0.670 -18.406 1.00 47.97 203 ALA A CA 1
ATOM 1605 C C . ALA A 1 203 ? -6.567 -1.638 -17.662 1.00 47.97 203 ALA A C 1
ATOM 1607 O O . ALA A 1 203 ? -5.794 -1.262 -16.784 1.00 47.97 203 ALA A O 1
ATOM 1608 N N . SER A 1 204 ? -6.624 -2.911 -18.044 1.00 49.00 204 SER A N 1
ATOM 1609 C CA . SER A 1 204 ? -5.624 -3.914 -17.683 1.00 49.00 204 SER A CA 1
ATOM 1610 C C . SER A 1 204 ? -4.590 -4.031 -18.798 1.00 49.00 204 SER A C 1
ATOM 1612 O O . SER A 1 204 ? -4.961 -4.096 -19.973 1.00 49.00 204 SER A O 1
ATOM 1614 N N . GLY A 1 205 ? -3.311 -4.101 -18.441 1.00 49.16 205 GLY A N 1
ATOM 1615 C CA . GLY A 1 205 ? -2.227 -4.353 -19.383 1.00 49.16 205 GLY A CA 1
ATOM 1616 C C . GLY A 1 205 ? -1.268 -5.396 -18.830 1.00 49.16 205 GLY A C 1
ATOM 1617 O O . GLY A 1 205 ? -0.940 -5.367 -17.646 1.00 49.16 205 GLY A O 1
ATOM 1618 N N . ASP A 1 206 ? -0.814 -6.290 -19.701 1.00 52.47 206 ASP A N 1
ATOM 1619 C CA . ASP A 1 206 ? 0.261 -7.223 -19.388 1.00 52.47 206 ASP A CA 1
ATOM 1620 C C . ASP A 1 206 ? 1.581 -6.613 -19.858 1.00 52.47 206 ASP A C 1
ATOM 1622 O O . ASP A 1 206 ? 1.737 -6.276 -21.033 1.00 52.47 206 ASP A O 1
ATOM 1626 N N . PHE A 1 207 ? 2.537 -6.471 -18.941 1.00 58.53 207 PHE A N 1
ATOM 1627 C CA . PHE A 1 207 ? 3.884 -6.010 -19.262 1.00 58.53 207 PHE A CA 1
ATOM 1628 C C . PHE A 1 207 ? 4.828 -7.202 -19.316 1.00 58.53 207 PHE A C 1
ATOM 1630 O O . PHE A 1 207 ? 4.952 -7.961 -18.353 1.00 58.53 207 PHE A O 1
ATOM 1637 N N . HIS A 1 208 ? 5.500 -7.364 -20.451 1.00 62.12 208 HIS A N 1
ATOM 1638 C CA . HIS A 1 208 ? 6.582 -8.325 -20.576 1.00 62.12 208 HIS A CA 1
ATOM 1639 C C . HIS A 1 208 ? 7.896 -7.636 -20.212 1.00 62.12 208 HIS A C 1
ATOM 1641 O O . HIS A 1 208 ? 8.332 -6.736 -20.923 1.00 62.12 208 HIS A O 1
ATOM 1647 N N . ILE A 1 209 ? 8.508 -8.050 -19.101 1.00 66.12 209 ILE A N 1
ATOM 1648 C CA . ILE A 1 209 ? 9.837 -7.578 -18.708 1.00 66.12 209 ILE A CA 1
ATOM 1649 C C . ILE A 1 209 ? 10.870 -8.494 -19.377 1.00 66.12 209 ILE A C 1
ATOM 1651 O O . ILE A 1 209 ? 10.838 -9.701 -19.118 1.00 66.12 209 ILE A O 1
ATOM 1655 N N . PRO A 1 210 ? 11.741 -7.972 -20.259 1.00 63.16 210 PRO A N 1
ATOM 1656 C CA . PRO A 1 210 ? 12.760 -8.784 -20.913 1.00 63.16 210 PRO A CA 1
ATOM 1657 C C . PRO A 1 210 ? 13.816 -9.247 -19.904 1.00 63.16 210 PRO A C 1
ATOM 1659 O O . PRO A 1 210 ? 14.163 -8.500 -18.998 1.00 63.16 210 PRO A O 1
ATOM 1662 N N . GLY A 1 211 ? 14.367 -10.448 -20.101 1.00 67.88 211 GLY A N 1
ATOM 1663 C CA . GLY A 1 211 ? 15.455 -10.985 -19.277 1.00 67.88 211 GLY A CA 1
ATOM 1664 C C . GLY A 1 211 ? 15.012 -11.652 -17.973 1.00 67.88 211 GLY A C 1
ATOM 1665 O O . GLY A 1 211 ? 13.832 -11.929 -17.740 1.00 67.88 211 GLY A O 1
ATOM 1666 N N . LYS A 1 212 ? 15.990 -11.956 -17.113 1.00 74.06 212 LYS A N 1
ATOM 1667 C CA . LYS A 1 212 ? 15.748 -12.531 -15.784 1.00 74.06 212 LYS A CA 1
ATOM 1668 C C . LYS A 1 212 ? 15.551 -11.401 -14.782 1.00 74.06 212 LYS A C 1
ATOM 1670 O O . LYS A 1 212 ? 16.466 -10.612 -14.555 1.00 74.06 212 LYS A O 1
ATOM 1675 N N . VAL A 1 213 ? 14.368 -11.303 -14.186 1.00 70.81 213 VAL A N 1
ATOM 1676 C CA . VAL A 1 213 ? 14.099 -10.334 -13.113 1.00 70.81 213 VAL A CA 1
ATOM 1677 C C . VAL A 1 213 ? 14.776 -10.806 -11.830 1.00 70.81 213 VAL A C 1
ATOM 1679 O O . VAL A 1 213 ? 14.646 -11.971 -11.450 1.00 70.81 213 VAL A O 1
ATOM 1682 N N . ASP A 1 214 ? 15.490 -9.904 -11.164 1.00 72.50 214 ASP A N 1
ATOM 1683 C CA . ASP A 1 214 ? 15.964 -10.133 -9.802 1.00 72.50 214 ASP A CA 1
ATOM 1684 C C . ASP A 1 214 ? 14.802 -9.874 -8.830 1.00 72.50 214 ASP A C 1
ATOM 1686 O O . ASP A 1 214 ? 14.311 -8.749 -8.724 1.00 72.50 214 ASP A O 1
ATOM 1690 N N . GLU A 1 215 ? 14.307 -10.911 -8.156 1.00 64.94 215 GLU A N 1
ATOM 1691 C CA . GLU A 1 215 ? 13.094 -10.833 -7.331 1.00 64.94 215 GLU A CA 1
ATOM 1692 C C . GLU A 1 215 ? 13.207 -9.835 -6.165 1.00 64.94 215 GLU A C 1
ATOM 1694 O O . GLU A 1 215 ? 12.185 -9.293 -5.739 1.00 64.94 215 GLU A O 1
ATOM 1699 N N . GLU A 1 216 ? 14.418 -9.549 -5.674 1.00 70.69 216 GLU A N 1
ATOM 1700 C CA . GLU A 1 216 ? 14.670 -8.563 -4.606 1.00 70.69 216 GLU A CA 1
ATOM 1701 C C . GLU A 1 216 ? 14.764 -7.115 -5.121 1.00 70.69 216 GLU A C 1
ATOM 1703 O O . GLU A 1 216 ? 14.849 -6.160 -4.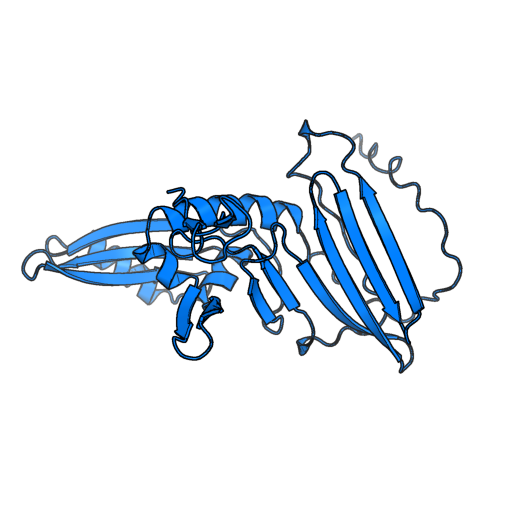335 1.00 70.69 216 GLU A O 1
ATOM 1708 N N . SER A 1 217 ? 14.754 -6.943 -6.445 1.00 75.19 217 SER A N 1
ATOM 1709 C CA . SER A 1 217 ? 14.872 -5.647 -7.117 1.00 75.19 217 SER A CA 1
ATOM 1710 C C . SER A 1 217 ? 13.531 -5.012 -7.483 1.00 75.19 217 SER A C 1
ATOM 1712 O O . SER A 1 217 ? 13.497 -3.846 -7.875 1.00 75.19 217 SER A O 1
ATOM 1714 N N . VAL A 1 218 ? 12.427 -5.759 -7.361 1.00 82.25 218 VAL A N 1
ATOM 1715 C CA . VAL A 1 218 ? 11.090 -5.235 -7.653 1.00 82.25 218 VAL A CA 1
ATOM 1716 C C . VAL A 1 218 ? 10.744 -4.180 -6.612 1.00 82.25 218 VAL A C 1
ATOM 1718 O O . VAL A 1 218 ? 10.721 -4.468 -5.416 1.00 82.25 218 VAL A O 1
ATOM 1721 N N . HIS A 1 219 ? 10.457 -2.965 -7.060 1.00 88.50 219 HIS A N 1
ATOM 1722 C CA . HIS A 1 219 ? 10.154 -1.834 -6.197 1.00 88.50 219 HIS A CA 1
ATOM 1723 C C . HIS A 1 219 ? 8.856 -1.166 -6.650 1.00 88.50 219 HIS A C 1
ATOM 1725 O O . HIS A 1 219 ? 8.799 -0.599 -7.740 1.00 88.50 219 HIS A O 1
ATOM 1731 N N . LEU A 1 220 ? 7.814 -1.259 -5.824 1.00 85.94 220 LEU A N 1
ATOM 1732 C CA . LEU A 1 220 ? 6.541 -0.574 -6.029 1.00 85.94 220 LEU A CA 1
ATOM 1733 C C . LEU A 1 220 ? 6.467 0.627 -5.089 1.00 85.94 220 LEU A C 1
ATOM 1735 O O . LEU A 1 220 ? 6.368 0.479 -3.871 1.00 85.94 220 LEU A O 1
ATOM 1739 N N . GLU A 1 221 ? 6.491 1.811 -5.676 1.00 88.31 221 GLU A N 1
ATOM 1740 C CA . GLU A 1 221 ? 6.360 3.077 -4.981 1.00 88.31 221 GLU A CA 1
ATOM 1741 C C . GLU A 1 221 ? 4.934 3.605 -5.146 1.00 88.31 221 GLU A C 1
ATOM 1743 O O . GLU A 1 221 ? 4.392 3.656 -6.252 1.00 88.31 221 GLU A O 1
ATOM 1748 N N . MET A 1 222 ? 4.312 3.969 -4.032 1.00 85.25 222 MET A N 1
ATOM 1749 C CA . MET A 1 222 ? 2.918 4.388 -3.954 1.00 85.25 222 MET A CA 1
ATOM 1750 C C . MET A 1 222 ? 2.840 5.860 -3.541 1.00 85.25 222 MET A C 1
ATOM 1752 O O . MET A 1 222 ? 3.590 6.267 -2.649 1.00 85.25 222 MET A O 1
ATOM 1756 N N . PRO A 1 223 ? 1.939 6.663 -4.138 1.00 81.31 223 PRO A N 1
ATOM 1757 C CA . PRO A 1 223 ? 1.762 8.054 -3.730 1.00 81.31 223 PRO A CA 1
ATOM 1758 C C . PRO A 1 223 ? 1.305 8.115 -2.272 1.00 81.31 223 PRO A C 1
ATOM 1760 O O . PRO A 1 223 ? 0.486 7.304 -1.861 1.00 81.31 223 PRO A O 1
ATOM 1763 N N . TYR A 1 224 ? 1.793 9.049 -1.464 1.00 79.62 224 TYR A N 1
ATOM 1764 C CA . TYR A 1 224 ? 1.389 9.126 -0.058 1.00 79.62 224 TYR A CA 1
ATOM 1765 C C . TYR A 1 224 ? 1.096 10.555 0.384 1.00 79.62 224 TYR A C 1
ATOM 1767 O O . TYR A 1 224 ? 1.995 11.341 0.644 1.00 79.62 224 TYR A O 1
ATOM 1775 N N . THR A 1 225 ? -0.184 10.883 0.507 1.00 69.44 225 TH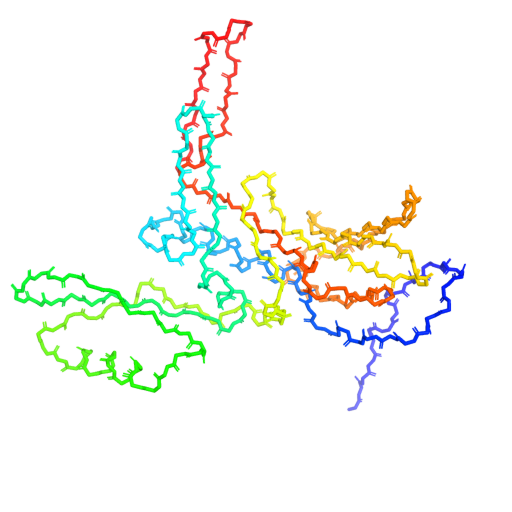R A N 1
ATOM 1776 C CA . THR A 1 225 ? -0.661 12.173 1.014 1.00 69.44 225 THR A CA 1
ATOM 1777 C C . THR A 1 225 ? -1.262 11.979 2.399 1.00 69.44 225 THR A C 1
ATOM 1779 O O . THR A 1 225 ? -2.244 11.258 2.536 1.00 69.44 225 THR A O 1
ATOM 1782 N N . CYS A 1 226 ? -0.722 12.605 3.437 1.00 65.00 226 CYS A N 1
ATOM 1783 C CA . CYS A 1 226 ? -1.412 12.623 4.723 1.00 65.00 226 CYS A CA 1
ATOM 1784 C C . CYS A 1 226 ? -1.721 14.053 5.172 1.00 65.00 226 CYS A C 1
ATOM 1786 O O . CYS A 1 226 ? -1.035 14.968 4.735 1.00 65.00 226 CYS A O 1
ATOM 1788 N N . ALA A 1 227 ? -2.688 14.265 6.067 1.00 59.56 227 ALA A N 1
ATOM 1789 C CA . ALA A 1 227 ? -2.967 15.598 6.619 1.00 59.56 227 ALA A CA 1
ATOM 1790 C C . ALA A 1 227 ? -1.725 16.253 7.272 1.00 59.56 227 ALA A C 1
ATOM 1792 O O . ALA A 1 227 ? -1.622 17.475 7.337 1.00 59.56 227 ALA A O 1
ATOM 1793 N N . SER A 1 228 ? -0.748 15.452 7.724 1.00 52.84 228 SER A N 1
ATOM 1794 C CA . SER A 1 228 ? 0.557 15.942 8.200 1.00 52.84 228 SER A CA 1
ATOM 1795 C C . SER A 1 228 ? 1.478 16.426 7.060 1.00 52.84 228 SER A C 1
ATOM 1797 O O . SER A 1 228 ? 2.409 17.187 7.317 1.00 52.84 228 SER A O 1
ATOM 1799 N N . PHE A 1 229 ? 1.221 15.993 5.819 1.00 51.28 229 PHE A N 1
ATOM 1800 C CA . PHE A 1 229 ? 1.894 16.376 4.566 1.00 51.28 229 PHE A CA 1
ATOM 1801 C C . PHE A 1 229 ? 1.112 17.388 3.719 1.00 51.28 229 PHE A C 1
ATOM 1803 O O . PHE A 1 229 ? 1.733 18.040 2.882 1.00 51.28 229 PHE A O 1
ATOM 1810 N N . ASP A 1 230 ? -0.193 17.596 3.957 1.00 45.88 230 ASP A N 1
ATOM 1811 C CA . ASP A 1 230 ? -1.030 18.628 3.300 1.00 45.88 230 ASP A CA 1
ATOM 1812 C C . ASP A 1 230 ? -0.624 20.078 3.657 1.00 45.88 230 ASP A C 1
ATOM 1814 O O . ASP A 1 230 ? -1.336 21.057 3.426 1.00 45.88 230 ASP A O 1
ATOM 1818 N N . ILE A 1 231 ? 0.594 20.243 4.164 1.00 45.94 231 ILE A N 1
ATOM 1819 C CA . ILE A 1 231 ? 1.315 21.502 4.277 1.00 45.94 231 ILE A CA 1
ATOM 1820 C C . ILE A 1 231 ? 2.094 21.737 2.976 1.00 45.94 231 ILE A C 1
ATOM 1822 O O . ILE A 1 231 ? 3.320 21.828 2.988 1.00 45.94 231 ILE A O 1
ATOM 1826 N N . LEU A 1 232 ? 1.430 21.816 1.822 1.00 45.03 232 LEU A N 1
ATOM 1827 C CA . LEU A 1 232 ? 2.142 22.064 0.562 1.00 45.03 232 LEU A CA 1
ATOM 1828 C C . LEU A 1 232 ? 1.418 23.048 -0.354 1.00 45.03 232 LEU A C 1
ATOM 1830 O O . LEU A 1 232 ? 1.071 22.765 -1.495 1.00 45.03 232 LEU A O 1
ATOM 1834 N N . THR A 1 233 ? 1.337 24.296 0.099 1.00 41.81 233 THR A N 1
ATOM 1835 C CA . THR A 1 233 ? 1.709 25.415 -0.777 1.00 41.81 233 THR A CA 1
ATOM 1836 C C . THR A 1 233 ? 2.379 26.500 0.065 1.00 41.81 233 THR A C 1
ATOM 1838 O O . THR A 1 233 ? 1.707 27.256 0.765 1.00 41.81 233 THR A O 1
ATOM 1841 N N . ARG A 1 234 ? 3.718 26.591 0.012 1.00 46.44 234 ARG A N 1
ATOM 1842 C CA . ARG A 1 234 ? 4.409 27.833 0.386 1.00 46.44 234 ARG A CA 1
ATOM 1843 C C . ARG A 1 234 ? 4.122 28.839 -0.715 1.00 46.44 234 ARG A C 1
ATOM 1845 O O . ARG A 1 234 ? 4.671 28.738 -1.810 1.00 46.44 234 ARG A O 1
ATOM 1852 N N . VAL A 1 235 ? 3.236 29.786 -0.442 1.00 46.00 235 VAL A N 1
ATOM 1853 C CA . VAL A 1 235 ? 3.075 30.948 -1.310 1.00 46.00 235 VAL A CA 1
ATOM 1854 C C . VAL A 1 235 ? 4.094 31.978 -0.841 1.00 46.00 235 VAL A C 1
ATOM 1856 O O . VAL A 1 235 ? 3.961 32.536 0.249 1.00 46.00 235 VAL A O 1
ATOM 1859 N N . HIS A 1 236 ? 5.129 32.200 -1.651 1.00 47.03 236 HIS A N 1
ATOM 1860 C CA . HIS A 1 236 ? 6.059 33.306 -1.450 1.00 47.03 236 HIS A CA 1
ATOM 1861 C C . HIS A 1 236 ? 5.318 34.612 -1.753 1.00 47.03 236 HIS A C 1
ATOM 1863 O O . HIS A 1 236 ? 4.946 34.879 -2.898 1.00 47.03 236 HIS A O 1
ATOM 1869 N N . LEU A 1 237 ? 5.044 35.403 -0.716 1.00 46.62 237 LEU A N 1
ATOM 1870 C CA . LEU A 1 237 ? 4.419 36.716 -0.834 1.00 46.62 237 LEU A CA 1
ATOM 1871 C C . LEU A 1 237 ? 5.519 37.778 -0.959 1.00 46.62 237 LEU A C 1
ATOM 1873 O O . LEU A 1 237 ? 5.740 38.581 -0.056 1.00 46.62 237 LEU A O 1
ATOM 1877 N N . GLY A 1 238 ? 6.208 37.772 -2.100 1.00 60.19 238 GLY A N 1
ATOM 1878 C CA . GLY A 1 238 ? 7.300 38.699 -2.407 1.00 60.19 238 GLY A CA 1
ATOM 1879 C C . GLY A 1 238 ? 8.683 38.045 -2.397 1.00 60.19 238 GLY A C 1
ATOM 1880 O O . GLY A 1 238 ? 8.800 36.824 -2.327 1.00 60.19 238 GLY A O 1
ATOM 1881 N N . ASP A 1 239 ? 9.714 38.885 -2.505 1.00 64.94 239 ASP A N 1
ATOM 1882 C CA . ASP A 1 239 ? 11.110 38.463 -2.705 1.00 64.94 239 ASP A CA 1
ATOM 1883 C C . ASP A 1 239 ? 11.865 38.165 -1.393 1.00 64.94 239 ASP A C 1
ATOM 1885 O O . ASP A 1 239 ? 12.974 37.636 -1.432 1.00 64.94 239 ASP A O 1
ATOM 1889 N N . ASP A 1 240 ? 11.278 38.485 -0.235 1.00 55.97 240 ASP A N 1
ATOM 1890 C CA . ASP A 1 240 ? 11.865 38.202 1.079 1.00 55.97 240 ASP A CA 1
ATOM 1891 C C . ASP A 1 240 ? 11.452 36.809 1.574 1.00 55.97 240 ASP A C 1
ATOM 1893 O O . ASP A 1 240 ? 10.262 36.483 1.636 1.00 55.97 240 ASP A O 1
ATOM 1897 N N . GLU A 1 241 ? 12.431 35.999 1.999 1.00 55.12 241 GLU A N 1
ATOM 1898 C CA . GLU A 1 241 ? 12.194 34.659 2.563 1.00 55.12 241 GLU A CA 1
ATOM 1899 C C . GLU A 1 241 ? 11.291 34.675 3.810 1.00 55.12 241 GLU A C 1
ATOM 1901 O O . GLU A 1 241 ? 10.689 33.649 4.128 1.00 55.12 241 GLU A O 1
ATOM 1906 N N . ASP A 1 242 ? 11.136 35.831 4.461 1.00 53.38 242 ASP A N 1
ATOM 1907 C CA . ASP A 1 242 ? 10.328 36.019 5.669 1.00 53.38 242 ASP A CA 1
ATOM 1908 C C . ASP A 1 242 ? 8.822 36.209 5.394 1.00 53.38 242 ASP A C 1
ATOM 1910 O O . ASP A 1 242 ? 8.006 36.072 6.307 1.00 53.38 242 ASP A O 1
ATOM 1914 N N . ASN A 1 243 ? 8.414 36.470 4.146 1.00 45.91 243 ASN A N 1
ATOM 1915 C CA . ASN A 1 243 ? 7.002 36.609 3.773 1.00 45.91 243 ASN A CA 1
ATOM 1916 C C . ASN A 1 243 ? 6.473 35.327 3.125 1.00 45.91 243 ASN A C 1
ATOM 1918 O O . ASN A 1 243 ? 6.151 35.273 1.935 1.00 45.91 243 ASN A O 1
ATOM 1922 N N . GLN A 1 244 ? 6.366 34.270 3.927 1.00 44.69 244 GLN A N 1
ATOM 1923 C CA . GLN A 1 244 ? 5.766 33.010 3.496 1.00 44.69 244 GLN A CA 1
ATOM 1924 C C . GLN A 1 244 ? 4.371 32.856 4.090 1.00 44.69 244 GLN A C 1
ATOM 1926 O O . GLN A 1 244 ? 4.180 32.908 5.304 1.00 44.69 244 GLN A O 1
ATOM 1931 N N . MET A 1 245 ? 3.390 32.614 3.225 1.00 42.75 245 MET A N 1
ATOM 1932 C CA . MET A 1 245 ? 2.090 32.115 3.649 1.00 42.75 245 MET A CA 1
ATOM 1933 C C . MET A 1 245 ? 2.076 30.602 3.463 1.00 42.75 245 MET A C 1
ATOM 1935 O O . MET A 1 245 ? 2.221 30.098 2.347 1.00 42.75 245 MET A O 1
ATOM 1939 N N . VAL A 1 246 ? 1.907 29.886 4.570 1.00 45.69 246 VAL A N 1
ATOM 1940 C CA . VAL A 1 246 ? 1.688 28.441 4.575 1.00 45.69 246 VAL A CA 1
ATOM 1941 C C . VAL A 1 246 ? 0.182 28.221 4.626 1.00 45.69 246 VAL A C 1
ATOM 1943 O O . VAL A 1 246 ? -0.456 28.517 5.637 1.00 45.69 246 VAL A O 1
ATOM 1946 N N . ILE A 1 247 ? -0.397 27.768 3.516 1.00 40.78 247 ILE A N 1
ATOM 1947 C CA . ILE A 1 247 ? -1.810 27.384 3.477 1.00 40.78 247 ILE A CA 1
ATOM 1948 C C . ILE A 1 247 ? -1.909 25.931 3.939 1.00 40.78 247 ILE A C 1
ATOM 1950 O O . ILE A 1 247 ? -1.269 25.055 3.362 1.00 40.78 247 ILE A O 1
ATOM 1954 N N . PHE A 1 248 ? -2.722 25.694 4.965 1.00 37.22 248 PHE A N 1
ATOM 1955 C CA . PHE A 1 248 ? -3.141 24.356 5.367 1.00 37.22 248 PHE A CA 1
ATOM 1956 C C . PHE A 1 248 ? -4.434 24.037 4.623 1.00 37.22 248 PHE A C 1
ATOM 1958 O O . PHE A 1 248 ? -5.439 24.723 4.824 1.00 37.22 248 PHE A O 1
ATOM 1965 N N . THR A 1 249 ? -4.420 23.033 3.755 1.00 37.75 249 THR A N 1
ATOM 1966 C CA . THR A 1 249 ? -5.652 22.505 3.166 1.00 37.75 249 THR A CA 1
ATOM 1967 C C . THR A 1 249 ? -5.982 21.202 3.871 1.00 37.75 249 THR A C 1
ATOM 1969 O O . THR A 1 249 ? -5.374 20.182 3.580 1.00 37.75 249 THR A O 1
ATOM 1972 N N . SER A 1 250 ? -6.892 21.263 4.844 1.00 37.84 250 SER A N 1
ATOM 1973 C CA . SER A 1 250 ? -7.568 20.078 5.384 1.00 37.84 250 SER A CA 1
ATOM 1974 C C . SER A 1 250 ? -8.673 19.619 4.447 1.00 37.84 250 SER A C 1
ATOM 1976 O O . SER A 1 250 ? -9.422 20.529 4.008 1.00 37.84 250 SER A O 1
#

Sequence (250 aa):
MGQSKFSDLLKIENTDNVKVVEAYSYSNIVNIENITRTWFQLMVNLNESPKVRSFFANESYDAESGSWSVTPTDYTRNFLTSGVVIYEVTEVESGRVRSIVLTDDSLDHEIDEVHTLSSDSNHEVVALVRWVGCGMRIPKTAKLALNPNIVWPILTFSTDIDGRKATVKIENSANQITWEEELDGARSSGRVQVKDKNFQGQASGDFHIPGKVDEESVHLEMPYTCASFDILTRVHLGDDEDNQMVIFTS

Foldseek 3Di:
DDDDPPPPPDPDDDDPDDPFDDFPQPQFADPQLLCQVLVVVVLVLCQVDVPVVVQFWDWDADPVVRDIDIAGDPVVVQQQAAWKWKKWKAFQPVRDIDIQMDGPPDDPVSVVVLVVQVPDPRIDIDTSDTGRHSNHDQPPLAGEAEDQPDSGKKKKWWFDDPNWTKIKIWTDDDQKIKIWIATPNDIDIDMDGNPDPVCRSPDDDRDGDGHGTDSNRIYMYGHHDHLVNQQPDFDQPDDDPVRTDGDRDD

Organism: NCBI:txid2760088

pLDDT: mean 71.99, std 20.27, range [28.19, 97.69]